Protein AF-A0A2N2SJL8-F1 (afdb_monomer_lite)

Foldseek 3Di:
DVVLVVQLVVLVVPDDPVLVVQVVVQVVVQVVPQDPDQDPVNDPVVDDGPDHRDGPCVSRPQDPSNVSNVVSVVVSVVVVVQLVVLLVQLVVQLVVLVVQLVVLVVVLVVLVVVLVVQVVCVVVVNDDPVVNVVSVVVNVVSVVSNVVSVVLNVVSVVLSVCSVVVHGRPHSCNVPDDDDPPPPDDDD

pLDDT: mean 80.72, std 16.04, range [31.33, 97.12]

Sequence (188 aa):
LQLATTTAERAQRGLSAAAIEGWNQIARAAIAQIPDRPAEDGNPLTQLPSAAPVVDLRRAALGHEGERAARAQAEATRLAVTIRSNVREAYQQYRIAHDLALQAEQTLQLRVAAQEDMLLRYNGMLKSTWDLLTTARDRVAGEAAAVEALRDFWLAHANLQAVLAGGDYSGPDAIGTGGARNNAGGGH

Radius of gyration: 28.98 Å; chains: 1; bounding box: 60×44×83 Å

Structure (mmCIF, N/CA/C/O backbone):
data_AF-A0A2N2SJL8-F1
#
_entry.id   AF-A0A2N2SJL8-F1
#
loop_
_atom_site.group_PDB
_atom_site.id
_atom_site.type_symbol
_atom_site.label_atom_id
_atom_site.label_alt_id
_atom_site.label_comp_id
_atom_site.label_asym_id
_atom_site.label_entity_id
_atom_site.label_seq_id
_atom_site.pdbx_PDB_ins_code
_atom_site.Cartn_x
_atom_site.Cartn_y
_atom_site.Cartn_z
_atom_site.occupancy
_atom_site.B_iso_or_equiv
_atom_site.auth_seq_id
_atom_site.auth_comp_id
_atom_site.auth_asym_id
_atom_site.auth_atom_id
_atom_site.pdbx_PDB_model_num
ATOM 1 N N . LEU A 1 1 ? 13.379 -8.331 -15.272 1.00 74.38 1 LEU A N 1
ATOM 2 C CA . LEU A 1 1 ? 14.370 -7.257 -15.546 1.00 74.38 1 LEU A CA 1
ATOM 3 C C . LEU A 1 1 ? 15.666 -7.783 -16.174 1.00 74.38 1 LEU A C 1
ATOM 5 O O . LEU A 1 1 ? 15.969 -7.355 -17.275 1.00 74.38 1 LEU A O 1
ATOM 9 N N . GLN A 1 2 ? 16.383 -8.733 -15.553 1.00 77.25 2 GLN A N 1
ATOM 10 C CA . GLN A 1 2 ? 17.667 -9.254 -16.074 1.00 77.25 2 GLN A CA 1
ATOM 11 C C . GLN A 1 2 ? 17.598 -9.800 -17.515 1.00 77.25 2 GLN A C 1
ATOM 13 O O . GLN A 1 2 ? 18.507 -9.597 -18.312 1.00 77.25 2 GLN A O 1
ATOM 18 N N . LEU A 1 3 ? 16.499 -10.459 -17.891 1.00 73.12 3 LEU A N 1
ATOM 19 C CA . LEU A 1 3 ? 16.301 -10.930 -19.268 1.00 73.12 3 LEU A CA 1
ATOM 20 C C . LEU A 1 3 ? 16.112 -9.773 -20.268 1.00 73.12 3 LEU A C 1
ATOM 22 O O . LEU A 1 3 ? 16.632 -9.829 -21.378 1.00 73.12 3 LEU A O 1
ATOM 26 N N . ALA A 1 4 ? 15.426 -8.697 -19.874 1.00 73.69 4 ALA A N 1
ATOM 27 C CA . ALA A 1 4 ? 15.231 -7.518 -20.722 1.00 73.69 4 ALA A CA 1
ATOM 28 C C . ALA A 1 4 ? 16.531 -6.709 -20.880 1.00 73.69 4 ALA A C 1
ATOM 30 O O . ALA A 1 4 ? 16.854 -6.249 -21.969 1.00 73.69 4 ALA A O 1
ATOM 31 N N . THR A 1 5 ? 17.328 -6.587 -19.815 1.00 77.44 5 THR A N 1
ATOM 32 C CA . THR A 1 5 ? 18.634 -5.915 -19.895 1.00 77.44 5 THR A CA 1
ATOM 33 C C . THR A 1 5 ? 19.621 -6.723 -20.729 1.00 77.44 5 THR A C 1
ATOM 35 O O . THR A 1 5 ? 20.256 -6.176 -21.620 1.00 77.44 5 THR A O 1
ATOM 38 N N . THR A 1 6 ? 19.692 -8.041 -20.534 1.00 80.75 6 THR A N 1
ATOM 39 C CA . THR A 1 6 ? 20.603 -8.895 -21.317 1.00 80.75 6 THR A CA 1
ATOM 40 C C . THR A 1 6 ? 20.216 -8.989 -22.795 1.00 80.75 6 THR A C 1
ATOM 42 O O . THR A 1 6 ? 21.096 -9.081 -23.650 1.00 80.75 6 THR A O 1
ATOM 45 N N . THR A 1 7 ? 18.924 -8.953 -23.134 1.00 75.38 7 THR A N 1
ATOM 46 C CA . THR A 1 7 ? 18.474 -8.878 -24.537 1.00 75.38 7 THR A CA 1
ATOM 47 C C . THR A 1 7 ? 18.818 -7.531 -25.165 1.00 75.38 7 THR A C 1
ATOM 49 O O . THR A 1 7 ? 19.348 -7.520 -26.277 1.00 75.38 7 THR A O 1
ATOM 52 N N . ALA A 1 8 ? 18.632 -6.424 -24.441 1.00 74.31 8 ALA A N 1
ATOM 53 C CA . ALA A 1 8 ? 19.077 -5.102 -24.878 1.00 74.31 8 ALA A CA 1
ATOM 54 C C . ALA A 1 8 ? 20.602 -5.045 -25.088 1.00 74.31 8 ALA A C 1
ATOM 56 O O . ALA A 1 8 ? 21.062 -4.609 -26.140 1.00 74.31 8 ALA A O 1
ATOM 57 N N . GLU A 1 9 ? 21.392 -5.579 -24.154 1.00 80.56 9 GLU A N 1
ATOM 58 C CA . GLU A 1 9 ? 22.857 -5.645 -24.252 1.00 80.56 9 GLU A CA 1
ATOM 59 C C . GLU A 1 9 ? 23.341 -6.500 -25.432 1.00 80.56 9 GLU A C 1
ATOM 61 O O . GLU A 1 9 ? 24.342 -6.177 -26.072 1.00 80.56 9 GLU A O 1
ATOM 66 N N . ARG A 1 10 ? 22.669 -7.619 -25.731 1.00 78.31 10 ARG A N 1
ATOM 67 C CA . ARG A 1 10 ? 22.999 -8.446 -26.906 1.00 78.31 10 ARG A CA 1
ATOM 68 C C . ARG A 1 10 ? 22.638 -7.736 -28.204 1.00 78.31 10 ARG A C 1
ATOM 70 O O . ARG A 1 10 ? 23.416 -7.801 -29.150 1.00 78.31 10 ARG A O 1
ATOM 77 N N . ALA A 1 11 ? 21.496 -7.054 -28.241 1.00 77.25 11 ALA A N 1
ATOM 78 C CA . ALA A 1 11 ? 21.082 -6.292 -29.410 1.00 77.25 11 ALA A CA 1
ATOM 79 C C . ALA A 1 11 ? 22.026 -5.103 -29.668 1.00 77.25 11 ALA A C 1
ATOM 81 O O . ALA A 1 11 ? 22.394 -4.855 -30.811 1.00 77.25 11 ALA A O 1
ATOM 82 N N . GLN A 1 12 ? 22.507 -4.439 -28.611 1.00 74.06 12 GLN A N 1
ATOM 83 C CA . GLN A 1 12 ? 23.517 -3.378 -28.704 1.00 74.06 12 GLN A CA 1
ATOM 84 C C . GLN A 1 12 ? 24.883 -3.882 -29.174 1.00 74.06 12 GLN A C 1
ATOM 86 O O . GLN A 1 12 ? 25.537 -3.203 -29.958 1.00 74.06 12 GLN A O 1
ATOM 91 N N . ARG A 1 13 ? 25.310 -5.079 -28.751 1.00 78.44 13 ARG A N 1
ATOM 92 C CA . ARG A 1 13 ? 26.566 -5.690 -29.223 1.00 78.44 13 ARG A CA 1
ATOM 93 C C . ARG A 1 13 ? 26.583 -5.986 -30.726 1.00 78.44 13 ARG A C 1
ATOM 95 O O . ARG A 1 13 ? 27.664 -6.125 -31.285 1.00 78.44 13 ARG A O 1
ATOM 102 N N . GLY A 1 14 ? 25.416 -6.076 -31.364 1.00 73.12 14 GLY A N 1
ATOM 103 C CA . GLY A 1 14 ? 25.293 -6.201 -32.817 1.00 73.12 14 GLY A CA 1
ATOM 104 C C . GLY A 1 14 ? 25.415 -4.876 -33.577 1.00 73.12 14 GLY A C 1
ATOM 105 O O . GLY A 1 14 ? 25.476 -4.898 -34.799 1.00 73.12 14 GLY A O 1
ATOM 106 N N . LEU A 1 15 ? 25.450 -3.726 -32.893 1.00 75.94 15 LEU A N 1
ATOM 107 C CA . LEU A 1 15 ? 25.534 -2.421 -33.547 1.00 75.94 15 LEU A CA 1
ATOM 108 C C . LEU A 1 15 ? 26.972 -2.073 -33.923 1.00 75.94 15 LEU A C 1
ATOM 110 O O . LEU A 1 15 ? 27.889 -2.161 -33.107 1.00 75.94 15 LEU A O 1
ATOM 114 N N . SER A 1 16 ? 27.161 -1.584 -35.147 1.00 77.81 16 SER A N 1
ATOM 115 C CA . SER A 1 16 ? 28.428 -0.976 -35.543 1.00 77.81 16 SER A CA 1
ATOM 116 C C . SER A 1 16 ? 28.629 0.370 -34.835 1.00 77.81 16 SER A C 1
ATOM 118 O O . SER A 1 16 ? 27.674 1.113 -34.592 1.00 77.81 16 SER A O 1
ATOM 120 N N . ALA A 1 17 ? 29.884 0.727 -34.544 1.00 75.56 17 ALA A N 1
ATOM 121 C CA . ALA A 1 17 ? 30.224 2.021 -33.942 1.00 75.56 17 ALA A CA 1
ATOM 122 C C . ALA A 1 17 ? 29.668 3.207 -34.758 1.00 75.56 17 ALA A C 1
ATOM 124 O O . ALA A 1 17 ? 29.162 4.170 -34.189 1.00 75.56 17 ALA A O 1
ATOM 125 N N . ALA A 1 18 ? 29.662 3.090 -36.090 1.00 75.81 18 ALA A N 1
ATOM 126 C CA . ALA A 1 18 ? 29.100 4.091 -36.993 1.00 75.81 18 ALA A CA 1
ATOM 127 C C . ALA A 1 18 ? 27.578 4.277 -36.831 1.00 75.81 18 ALA A C 1
ATOM 129 O O . ALA A 1 18 ? 27.085 5.402 -36.915 1.00 75.81 18 ALA A O 1
ATOM 130 N N . ALA A 1 19 ? 26.827 3.202 -36.566 1.00 74.56 19 ALA A N 1
ATOM 131 C CA . ALA A 1 19 ? 25.385 3.287 -36.331 1.00 74.56 19 ALA A CA 1
ATOM 132 C C . ALA A 1 19 ? 25.065 4.009 -35.010 1.00 74.56 19 ALA A C 1
ATOM 134 O O . ALA A 1 19 ? 24.144 4.825 -34.954 1.00 74.56 19 ALA A O 1
ATOM 135 N N . ILE A 1 20 ? 25.857 3.748 -33.964 1.00 74.00 20 ILE A N 1
ATOM 136 C CA . ILE A 1 20 ? 25.738 4.421 -32.662 1.00 74.00 20 ILE A CA 1
ATOM 137 C C . ILE A 1 20 ? 26.063 5.917 -32.799 1.00 74.00 20 ILE A C 1
ATOM 139 O O . ILE A 1 20 ? 25.316 6.761 -32.303 1.00 74.00 20 ILE A O 1
ATOM 143 N N . GLU A 1 21 ? 27.142 6.256 -33.508 1.00 80.06 21 GLU A N 1
ATOM 144 C CA . GLU A 1 21 ? 27.555 7.639 -33.785 1.00 80.06 21 GLU A CA 1
ATOM 145 C C . GLU A 1 21 ? 26.463 8.411 -34.547 1.00 80.06 21 GLU A C 1
ATOM 147 O O . GLU A 1 21 ? 26.079 9.513 -34.146 1.00 80.06 21 GLU A O 1
ATOM 152 N N . GLY A 1 22 ? 25.903 7.803 -35.601 1.00 78.94 22 GLY A N 1
ATOM 153 C CA . GLY A 1 22 ? 24.831 8.396 -36.402 1.00 78.94 22 GLY A CA 1
ATOM 154 C C . GLY A 1 22 ? 23.559 8.646 -35.591 1.00 78.94 22 GLY A C 1
ATOM 155 O O . GLY A 1 22 ? 22.978 9.729 -35.666 1.00 78.94 22 GLY A O 1
ATOM 156 N N . TRP A 1 23 ? 23.160 7.690 -34.748 1.00 75.62 23 TRP A N 1
ATOM 157 C CA . TRP A 1 23 ? 22.030 7.873 -33.837 1.00 75.62 23 TRP A CA 1
ATOM 158 C C . TRP A 1 23 ? 22.265 9.011 -32.835 1.00 75.62 23 TRP A C 1
ATOM 160 O O . TRP A 1 23 ? 21.398 9.867 -32.656 1.00 75.62 23 TRP A O 1
ATOM 170 N N . ASN A 1 24 ? 23.454 9.073 -32.227 1.00 80.19 24 ASN A N 1
ATOM 171 C CA . ASN A 1 24 ? 23.809 10.116 -31.263 1.00 80.19 24 ASN A CA 1
ATOM 172 C C . ASN A 1 24 ? 23.812 11.517 -31.888 1.00 80.19 24 ASN A C 1
ATOM 174 O O . ASN A 1 24 ? 23.369 12.473 -31.247 1.00 80.19 24 ASN A O 1
ATOM 178 N N . GLN A 1 25 ? 24.281 11.653 -33.130 1.00 81.62 25 GLN A N 1
ATOM 179 C CA . GLN A 1 25 ? 24.237 12.927 -33.851 1.00 81.62 25 GLN A CA 1
ATOM 180 C C . GLN A 1 25 ? 22.799 13.389 -34.101 1.00 81.62 25 GLN A C 1
ATOM 182 O O . GLN A 1 25 ? 22.484 14.554 -33.859 1.00 81.62 25 GLN A O 1
ATOM 187 N N . ILE A 1 26 ? 21.912 12.481 -34.515 1.00 81.69 26 ILE A N 1
ATOM 188 C CA . ILE A 1 26 ? 20.500 12.799 -34.770 1.00 81.69 26 ILE A CA 1
ATOM 189 C C . ILE A 1 26 ? 19.776 13.150 -33.468 1.00 81.69 26 ILE A C 1
ATOM 191 O O . ILE A 1 26 ? 19.057 14.146 -33.424 1.00 81.69 26 ILE A O 1
ATOM 195 N N . ALA A 1 27 ? 19.999 12.388 -32.394 1.00 79.06 27 ALA A N 1
ATOM 196 C CA . ALA A 1 27 ? 19.416 12.671 -31.085 1.00 79.06 27 ALA A CA 1
ATOM 197 C C . ALA A 1 27 ? 19.853 14.046 -30.556 1.00 79.06 27 ALA A C 1
ATOM 199 O O . ALA A 1 27 ? 19.017 14.837 -30.123 1.00 79.06 27 ALA A O 1
ATOM 200 N N . ARG A 1 28 ? 21.148 14.376 -30.655 1.00 82.12 28 ARG A N 1
ATOM 201 C CA . ARG A 1 28 ? 21.667 15.701 -30.279 1.00 82.12 28 ARG A CA 1
ATOM 202 C C . ARG A 1 28 ? 21.084 16.815 -31.142 1.00 82.12 28 ARG A C 1
ATOM 204 O O . ARG A 1 28 ? 20.701 17.844 -30.598 1.00 82.12 28 ARG A O 1
ATOM 211 N N . ALA A 1 29 ? 20.970 16.609 -32.453 1.00 82.94 29 ALA A N 1
ATOM 212 C CA . ALA A 1 29 ? 20.360 17.581 -33.359 1.00 82.94 29 ALA A CA 1
ATOM 213 C C . ALA A 1 29 ? 18.864 17.799 -33.071 1.00 82.94 29 ALA A C 1
ATOM 215 O O . ALA A 1 29 ? 18.365 18.908 -33.246 1.00 82.94 29 ALA A O 1
ATOM 216 N N . ALA A 1 30 ? 18.148 16.765 -32.623 1.00 80.94 30 ALA A N 1
ATOM 217 C CA . ALA A 1 30 ? 16.749 16.866 -32.219 1.00 80.94 30 ALA A CA 1
ATOM 218 C C . ALA A 1 30 ? 16.593 17.590 -30.868 1.00 80.94 30 ALA A C 1
ATOM 220 O O . ALA A 1 30 ? 15.715 18.436 -30.726 1.00 80.94 30 ALA A O 1
ATOM 221 N N . ILE A 1 31 ? 17.475 17.322 -29.897 1.00 79.88 31 ILE A N 1
ATOM 222 C CA . ILE A 1 31 ? 17.502 18.033 -28.605 1.00 79.88 31 ILE A CA 1
ATOM 223 C C . ILE A 1 31 ? 17.873 19.508 -28.796 1.00 79.88 31 ILE A C 1
ATOM 225 O O . ILE A 1 31 ? 17.266 20.367 -28.172 1.00 79.88 31 ILE A O 1
ATOM 229 N N . ALA A 1 32 ? 18.809 19.822 -29.696 1.00 80.56 32 ALA A N 1
ATOM 230 C CA . ALA A 1 32 ? 19.220 21.198 -29.989 1.00 80.56 32 ALA A CA 1
ATOM 231 C C . ALA A 1 32 ? 18.103 22.068 -30.602 1.00 80.56 32 ALA A C 1
ATOM 233 O O . ALA A 1 32 ? 18.227 23.288 -30.629 1.00 80.56 32 ALA A O 1
ATOM 234 N N . GLN A 1 33 ? 17.019 21.459 -31.095 1.00 74.50 33 GLN A N 1
ATOM 235 C CA . GLN A 1 33 ? 15.830 22.184 -31.557 1.00 74.50 33 GLN A CA 1
ATOM 236 C C . GLN A 1 33 ? 14.913 22.613 -30.404 1.00 74.50 33 GLN A C 1
ATOM 238 O O . GLN A 1 33 ? 14.011 23.420 -30.622 1.00 74.50 33 GLN A O 1
ATOM 243 N N . ILE A 1 34 ? 15.117 22.081 -29.194 1.00 71.06 34 ILE A N 1
ATOM 244 C CA . ILE A 1 34 ? 14.366 22.482 -28.007 1.00 71.06 34 ILE A CA 1
ATOM 245 C C . ILE A 1 34 ? 14.918 23.842 -27.560 1.00 71.06 34 ILE A C 1
ATOM 247 O O . ILE A 1 34 ? 16.099 23.928 -27.222 1.00 71.06 34 ILE A O 1
ATOM 251 N N . PRO A 1 35 ? 14.104 24.914 -27.561 1.00 66.94 35 PRO A N 1
ATOM 252 C CA . PRO A 1 35 ? 14.553 26.211 -27.082 1.00 66.94 35 PRO A CA 1
ATOM 253 C C . PRO A 1 35 ? 14.905 26.098 -25.598 1.00 66.94 35 PRO A C 1
ATOM 255 O O . PRO A 1 35 ? 14.034 25.787 -24.785 1.00 66.94 35 PRO A O 1
ATOM 258 N N . ASP A 1 36 ? 16.161 26.367 -25.251 1.00 65.50 36 ASP A N 1
ATOM 259 C CA . ASP A 1 36 ? 16.597 26.469 -23.861 1.00 65.50 36 ASP A CA 1
ATOM 260 C C . ASP A 1 36 ? 16.106 27.811 -23.306 1.00 65.50 36 ASP A C 1
ATOM 262 O O . ASP A 1 36 ? 16.756 28.850 -23.448 1.00 65.50 36 ASP A O 1
ATOM 266 N N . ARG A 1 37 ? 14.876 27.829 -22.780 1.00 62.34 37 ARG A N 1
ATOM 267 C CA . ARG A 1 37 ? 14.414 28.947 -21.956 1.00 62.34 37 ARG A CA 1
ATOM 268 C C . ARG A 1 37 ? 14.747 28.616 -20.507 1.00 62.34 37 ARG A C 1
ATOM 270 O O . ARG A 1 37 ? 14.292 27.581 -20.024 1.00 62.34 37 ARG A O 1
ATOM 277 N N . PRO A 1 38 ? 15.503 29.472 -19.803 1.00 64.44 38 PRO A N 1
ATOM 278 C CA . PRO A 1 38 ? 15.703 29.278 -18.380 1.00 64.44 38 PRO A CA 1
ATOM 279 C C . PRO A 1 38 ? 14.350 29.363 -17.666 1.00 64.44 38 PRO A C 1
ATOM 281 O O . PRO A 1 38 ? 13.565 30.282 -17.919 1.00 64.44 38 PRO A O 1
ATOM 284 N N . ALA A 1 39 ? 14.090 28.405 -16.773 1.00 67.06 39 ALA A N 1
ATOM 285 C CA . ALA A 1 39 ? 12.931 28.451 -15.894 1.00 67.06 39 ALA A CA 1
ATOM 286 C C . ALA A 1 39 ? 12.986 29.738 -15.068 1.00 67.06 39 ALA A C 1
ATOM 288 O O . ALA A 1 39 ? 13.971 29.960 -14.364 1.00 67.06 39 ALA A O 1
ATOM 289 N N . GLU A 1 40 ? 11.941 30.567 -15.145 1.00 70.12 40 GLU A N 1
ATOM 290 C CA . GLU A 1 40 ? 11.877 31.847 -14.417 1.00 70.12 40 GLU A CA 1
ATOM 291 C C . GLU A 1 40 ? 12.090 31.643 -12.906 1.00 70.12 40 GLU A C 1
ATOM 293 O O . GLU A 1 40 ? 12.757 32.445 -12.257 1.00 70.12 40 GLU A O 1
ATOM 298 N N . ASP A 1 41 ? 11.641 30.494 -12.391 1.00 76.94 41 ASP A N 1
ATOM 299 C CA . ASP A 1 41 ? 11.726 30.115 -10.978 1.00 76.94 41 ASP A CA 1
ATOM 300 C C . ASP A 1 41 ? 12.876 29.132 -10.668 1.00 76.94 41 ASP A C 1
ATOM 302 O O . ASP A 1 41 ? 12.974 28.607 -9.559 1.00 76.94 41 ASP A O 1
ATOM 306 N N . GLY A 1 42 ? 13.713 28.784 -11.655 1.00 73.44 42 GLY A N 1
ATOM 307 C CA . GLY A 1 42 ? 14.775 27.773 -11.524 1.00 73.44 42 GLY A CA 1
ATOM 308 C C . GLY A 1 42 ? 14.289 26.318 -11.387 1.00 73.44 42 GLY A C 1
ATOM 309 O O . GLY A 1 42 ? 15.111 25.405 -11.298 1.00 73.44 42 GLY A O 1
ATOM 310 N N . ASN A 1 43 ? 12.973 26.075 -11.389 1.00 74.81 43 ASN A N 1
ATOM 311 C CA . ASN A 1 43 ? 12.390 24.736 -11.329 1.00 74.81 43 ASN A CA 1
ATOM 312 C C . ASN A 1 43 ? 12.151 24.168 -12.746 1.00 74.81 43 ASN A C 1
ATOM 314 O O . ASN A 1 43 ? 11.291 24.669 -13.467 1.00 74.81 43 ASN A O 1
ATOM 318 N N . PRO A 1 44 ? 12.838 23.088 -13.156 1.00 66.88 44 PRO A N 1
ATOM 319 C CA . PRO A 1 44 ? 12.696 22.523 -14.500 1.00 66.88 44 PRO A CA 1
ATOM 320 C C . PRO A 1 44 ? 11.357 21.802 -14.734 1.00 66.88 44 PRO A C 1
ATOM 322 O O . PRO A 1 44 ? 11.029 21.474 -15.869 1.00 66.88 44 PRO A O 1
ATOM 325 N N . LEU A 1 45 ? 10.577 21.527 -13.681 1.00 70.38 45 LEU A N 1
ATOM 326 C CA . LEU A 1 45 ? 9.285 20.840 -13.799 1.00 70.38 45 LEU A CA 1
ATOM 327 C C . LEU A 1 45 ? 8.121 21.786 -14.117 1.00 70.38 45 LEU A C 1
ATOM 329 O O . LEU A 1 45 ? 7.069 21.318 -14.547 1.00 70.38 45 LEU A O 1
ATOM 333 N N . THR A 1 46 ? 8.287 23.096 -13.915 1.00 69.88 46 THR A N 1
ATOM 334 C CA . THR A 1 46 ? 7.248 24.093 -14.222 1.00 69.88 46 THR A CA 1
ATOM 335 C C . THR A 1 46 ? 7.319 24.610 -15.659 1.00 69.88 46 THR A C 1
ATOM 337 O O . THR A 1 46 ? 6.362 25.220 -16.131 1.00 69.88 46 THR A O 1
ATOM 340 N N . GLN A 1 47 ? 8.391 24.302 -16.395 1.00 67.88 47 GLN A N 1
ATOM 341 C CA . GLN A 1 47 ? 8.521 24.582 -17.825 1.00 67.88 47 GLN A CA 1
ATOM 342 C C . GLN A 1 47 ? 8.816 23.299 -18.601 1.00 67.88 47 GLN A C 1
ATOM 344 O O . GLN A 1 47 ? 9.962 22.908 -18.808 1.00 67.88 47 GLN A O 1
ATOM 349 N N . LEU A 1 48 ? 7.753 22.641 -19.060 1.00 66.00 48 LEU A N 1
ATOM 350 C CA . LEU A 1 48 ? 7.875 21.546 -20.016 1.00 66.00 48 LEU A CA 1
ATOM 351 C C . LEU A 1 48 ? 8.131 22.111 -21.424 1.00 66.00 48 LEU A C 1
ATOM 353 O O . LEU A 1 48 ? 7.568 23.154 -21.774 1.00 66.00 48 LEU A O 1
ATOM 357 N N . PRO A 1 49 ? 8.942 21.438 -22.260 1.00 67.06 49 PRO A N 1
ATOM 358 C CA . PRO A 1 49 ? 9.140 21.856 -23.641 1.00 67.06 49 PRO A CA 1
ATOM 359 C C . PRO A 1 49 ? 7.793 21.890 -24.3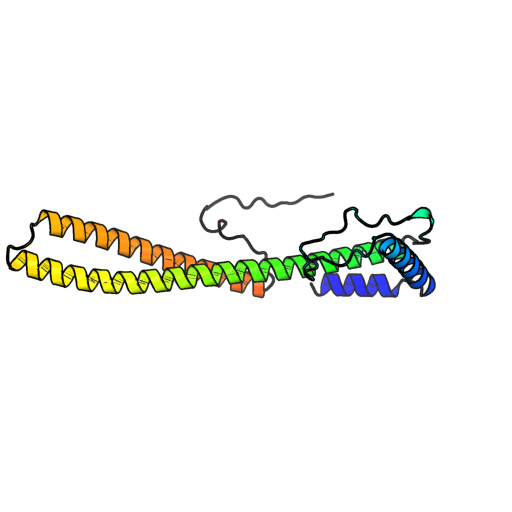75 1.00 67.06 49 PRO A C 1
ATOM 361 O O . PRO A 1 49 ? 7.008 20.946 -24.307 1.00 67.06 49 PRO A O 1
ATOM 364 N N . SER A 1 50 ? 7.529 22.982 -25.099 1.00 67.94 50 SER A N 1
ATOM 365 C CA . SER A 1 50 ? 6.251 23.207 -25.796 1.00 67.94 50 SER A CA 1
ATOM 366 C C . SER A 1 50 ? 6.002 22.243 -26.962 1.00 67.94 50 SER A C 1
ATOM 368 O O . S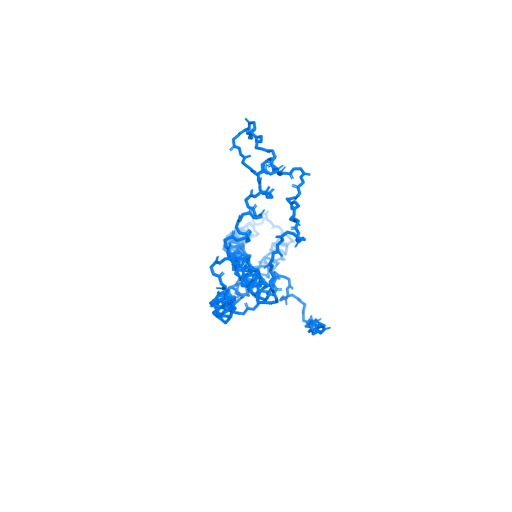ER A 1 50 ? 4.902 22.209 -27.507 1.00 67.94 50 SER A O 1
ATOM 370 N N . ALA A 1 51 ? 7.017 21.480 -27.371 1.00 70.00 51 ALA A N 1
ATOM 371 C CA . ALA A 1 51 ? 6.920 20.442 -28.384 1.00 70.00 51 ALA A CA 1
ATOM 372 C C . ALA A 1 51 ? 7.926 19.321 -28.095 1.00 70.00 51 ALA A C 1
ATOM 374 O O . ALA A 1 51 ? 9.033 19.570 -27.615 1.00 70.00 51 ALA A O 1
ATOM 375 N N . ALA A 1 52 ? 7.545 18.085 -28.419 1.00 75.19 52 ALA A N 1
ATOM 376 C CA . ALA A 1 52 ? 8.470 16.960 -28.404 1.00 75.19 52 ALA A CA 1
ATOM 377 C C . ALA A 1 52 ? 9.518 17.111 -29.530 1.00 75.19 52 ALA A C 1
ATOM 379 O O . ALA A 1 52 ? 9.177 17.605 -30.609 1.00 75.19 52 ALA A O 1
ATOM 380 N N . PRO A 1 53 ? 10.773 16.675 -29.317 1.00 75.00 53 PRO A N 1
ATOM 381 C CA . PRO A 1 53 ? 11.806 16.737 -30.345 1.00 75.00 53 PRO A CA 1
ATOM 382 C C . PRO A 1 53 ? 11.430 15.858 -31.544 1.00 75.00 53 PRO A C 1
ATOM 384 O O . PRO A 1 53 ? 11.087 14.684 -31.388 1.00 75.00 53 PRO A O 1
ATOM 387 N N . VAL A 1 54 ? 11.511 16.421 -32.752 1.00 78.06 54 VAL A N 1
ATOM 388 C CA . VAL A 1 54 ? 11.233 15.689 -33.993 1.00 78.06 54 VAL A CA 1
ATOM 389 C C . VAL A 1 54 ? 12.516 15.019 -34.474 1.00 78.06 54 VAL A C 1
ATOM 391 O O . VAL A 1 54 ? 13.517 15.677 -34.756 1.00 78.06 54 VAL A O 1
ATOM 394 N N . VAL A 1 55 ? 12.483 13.693 -34.580 1.00 76.44 55 VAL A N 1
ATOM 395 C CA . VAL A 1 55 ? 13.594 12.886 -35.094 1.00 76.44 55 VAL A CA 1
ATOM 396 C C . VAL A 1 55 ? 13.359 12.617 -36.580 1.00 76.44 55 VAL A C 1
ATOM 398 O O . VAL A 1 55 ? 12.407 11.928 -36.943 1.00 76.44 55 VAL A O 1
ATOM 401 N N . ASP A 1 56 ? 14.229 13.136 -37.452 1.00 74.75 56 ASP A N 1
ATOM 402 C CA . ASP A 1 56 ? 14.182 12.815 -38.884 1.00 74.75 56 ASP A CA 1
ATOM 403 C C . ASP A 1 56 ? 14.816 11.442 -39.147 1.00 74.75 56 ASP A C 1
ATOM 405 O O . ASP A 1 56 ? 16.025 11.299 -39.354 1.00 74.75 56 ASP A O 1
ATOM 409 N N . LEU A 1 57 ? 13.968 10.414 -39.143 1.00 68.81 57 LEU A N 1
ATOM 410 C CA . LEU A 1 57 ? 14.370 9.025 -39.364 1.00 68.81 57 LEU A CA 1
ATOM 411 C C . LEU A 1 57 ? 14.902 8.771 -40.781 1.00 68.81 57 LEU A C 1
ATOM 413 O O . LEU A 1 57 ? 15.605 7.789 -40.988 1.00 68.81 57 LEU A O 1
ATOM 417 N N . ARG A 1 58 ? 14.645 9.659 -41.754 1.00 69.69 58 ARG A N 1
ATOM 418 C CA . ARG A 1 58 ? 15.154 9.505 -43.132 1.00 69.69 58 ARG A CA 1
ATOM 419 C C . ARG A 1 58 ? 16.666 9.692 -43.217 1.00 69.69 58 ARG A C 1
ATOM 421 O O . ARG A 1 58 ? 17.293 9.198 -44.147 1.00 69.69 58 ARG A O 1
ATOM 428 N N . ARG A 1 59 ? 17.244 10.411 -42.251 1.00 65.06 59 ARG A N 1
ATOM 429 C CA . ARG A 1 59 ? 18.695 10.604 -42.099 1.00 65.06 59 ARG A CA 1
ATOM 430 C C . ARG A 1 59 ? 19.329 9.571 -41.172 1.00 65.06 59 ARG A C 1
ATOM 432 O O . ARG A 1 59 ? 20.552 9.468 -41.124 1.00 65.06 59 ARG A O 1
ATOM 439 N N . ALA A 1 60 ? 18.516 8.806 -40.448 1.00 63.62 60 ALA A N 1
ATOM 440 C CA . ALA A 1 60 ? 18.981 7.739 -39.587 1.00 63.62 60 ALA A CA 1
ATOM 441 C C . ALA A 1 60 ? 19.250 6.502 -40.447 1.00 63.62 60 ALA A C 1
ATOM 443 O O . ALA A 1 60 ? 18.330 5.781 -40.818 1.00 63.62 60 ALA A O 1
ATOM 444 N N . ALA A 1 61 ? 20.518 6.235 -40.765 1.00 64.12 61 ALA A N 1
ATOM 445 C CA . ALA A 1 61 ? 20.944 4.979 -41.387 1.00 64.12 61 ALA A CA 1
ATOM 446 C C . ALA A 1 61 ? 20.874 3.811 -40.378 1.00 64.12 61 ALA A C 1
ATOM 448 O O . ALA A 1 61 ? 21.854 3.109 -40.130 1.00 64.12 61 ALA A O 1
ATOM 449 N N . LEU A 1 62 ? 19.720 3.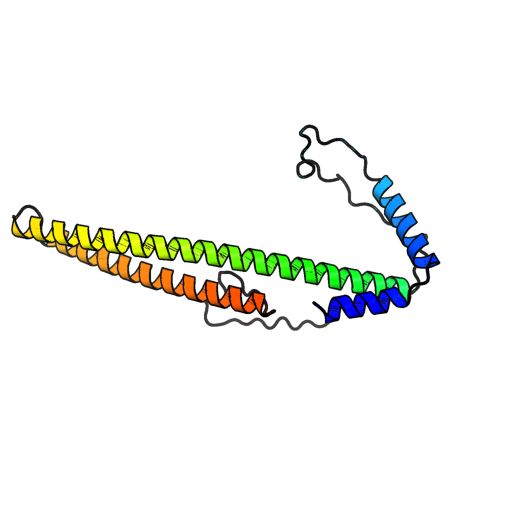630 -39.737 1.00 63.84 62 LEU A N 1
ATOM 450 C CA . LEU A 1 62 ? 19.460 2.526 -38.830 1.00 63.84 62 LEU A CA 1
ATOM 451 C C . LEU A 1 62 ? 19.014 1.338 -39.678 1.00 63.84 62 LEU A C 1
ATOM 453 O O . LEU A 1 62 ? 17.880 1.280 -40.142 1.00 63.84 62 LEU A O 1
ATOM 457 N N . GLY A 1 63 ? 19.912 0.380 -39.898 1.00 71.81 63 GLY A N 1
ATOM 458 C CA . GLY A 1 63 ? 19.503 -0.927 -40.408 1.00 71.81 63 GLY A CA 1
ATOM 459 C C . GLY A 1 63 ? 18.562 -1.637 -39.422 1.00 71.81 63 GLY A C 1
ATOM 460 O O . GLY A 1 63 ? 18.425 -1.228 -38.267 1.00 71.81 63 GLY A O 1
ATOM 461 N N . HIS A 1 64 ? 17.974 -2.764 -39.831 1.00 75.31 64 HIS A N 1
ATOM 462 C CA . HIS A 1 64 ? 17.101 -3.583 -38.972 1.00 75.31 64 HIS A CA 1
ATOM 463 C C . HIS A 1 64 ? 17.747 -4.026 -37.643 1.00 75.31 64 HIS A C 1
ATOM 465 O O . HIS A 1 64 ? 17.056 -4.416 -36.704 1.00 75.31 64 HIS A O 1
ATOM 471 N N . GLU A 1 65 ? 19.077 -4.024 -37.547 1.00 73.69 65 GLU A N 1
ATOM 472 C CA . GLU A 1 65 ? 19.817 -4.264 -36.299 1.00 73.69 65 GLU A CA 1
ATOM 473 C C . GLU A 1 65 ? 19.719 -3.074 -35.335 1.00 73.69 65 GLU A C 1
ATOM 475 O O . GLU A 1 65 ? 19.447 -3.267 -34.151 1.00 73.69 65 GLU A O 1
ATOM 480 N N . GLY A 1 66 ? 19.841 -1.850 -35.862 1.00 73.25 66 GLY A N 1
ATOM 481 C CA . GLY A 1 66 ? 19.624 -0.588 -35.148 1.00 73.25 66 GLY A CA 1
ATOM 482 C C . GLY A 1 66 ? 18.227 -0.490 -34.556 1.00 73.25 66 GLY A C 1
ATOM 483 O O . GLY A 1 66 ? 18.071 -0.212 -33.369 1.00 73.25 66 GLY A O 1
ATOM 484 N N . GLU A 1 67 ? 17.216 -0.791 -35.368 1.00 76.06 67 GLU A N 1
ATOM 485 C CA . GLU A 1 67 ? 15.814 -0.796 -34.944 1.00 76.06 67 GLU A CA 1
ATOM 486 C C . GLU A 1 67 ? 15.559 -1.814 -33.821 1.00 76.06 67 GLU A C 1
ATOM 488 O O . GLU A 1 67 ? 14.986 -1.470 -32.784 1.00 76.06 67 GLU A O 1
ATOM 493 N N . ARG A 1 68 ? 16.041 -3.055 -33.980 1.00 79.88 68 ARG A N 1
ATOM 494 C CA . ARG A 1 68 ? 15.904 -4.104 -32.956 1.00 79.88 68 ARG A CA 1
ATOM 495 C C . ARG A 1 68 ? 16.594 -3.726 -31.647 1.00 79.88 68 ARG A C 1
ATOM 497 O O . ARG A 1 68 ? 16.025 -3.956 -30.581 1.00 79.88 68 ARG A O 1
ATOM 504 N N . ALA A 1 69 ? 17.782 -3.129 -31.708 1.00 77.31 69 ALA A N 1
ATOM 505 C CA . ALA A 1 69 ? 18.503 -2.684 -30.520 1.00 77.31 69 ALA A CA 1
ATOM 506 C C . ALA A 1 69 ? 17.818 -1.507 -29.818 1.00 77.31 69 ALA A C 1
ATOM 508 O O . ALA A 1 69 ? 17.676 -1.529 -28.594 1.00 77.31 69 ALA A O 1
ATOM 509 N N . ALA A 1 70 ? 17.340 -0.515 -30.576 1.00 78.88 70 ALA A N 1
ATOM 510 C CA . ALA A 1 70 ? 16.581 0.608 -30.032 1.00 78.88 70 ALA A CA 1
ATOM 511 C C . ALA A 1 70 ? 15.289 0.130 -29.352 1.00 78.88 70 ALA A C 1
ATOM 513 O O . ALA A 1 70 ? 14.990 0.547 -28.231 1.00 78.88 70 ALA A O 1
ATOM 514 N N . ARG A 1 71 ? 14.564 -0.804 -29.982 1.00 82.62 71 ARG A N 1
ATOM 515 C CA . ARG A 1 71 ? 13.354 -1.409 -29.417 1.00 82.62 71 ARG A CA 1
ATOM 516 C C . ARG A 1 71 ? 13.643 -2.193 -28.137 1.00 82.62 71 ARG A C 1
ATOM 518 O O . ARG A 1 71 ? 12.995 -1.937 -27.126 1.00 82.62 71 ARG A O 1
ATOM 525 N N . ALA A 1 72 ? 14.644 -3.074 -28.141 1.00 79.88 72 ALA A N 1
ATOM 526 C CA . ALA A 1 72 ? 15.021 -3.848 -26.955 1.00 79.88 72 ALA A CA 1
ATOM 527 C C . ALA A 1 72 ? 15.450 -2.943 -25.784 1.00 79.88 72 ALA A C 1
ATOM 529 O O . ALA A 1 72 ? 15.069 -3.174 -24.637 1.00 79.88 72 ALA A O 1
ATOM 530 N N . GLN A 1 73 ? 16.187 -1.863 -26.068 1.00 82.62 73 GLN A N 1
ATOM 531 C CA . GLN A 1 73 ? 16.573 -0.876 -25.059 1.00 82.62 73 GLN A CA 1
ATOM 532 C C . GLN A 1 73 ? 15.365 -0.109 -24.503 1.00 82.62 73 GLN A C 1
ATOM 534 O O . GLN A 1 73 ? 15.283 0.121 -23.291 1.00 82.62 73 GLN A O 1
ATOM 539 N N . ALA A 1 74 ? 14.425 0.287 -25.366 1.00 80.88 74 ALA A N 1
ATOM 540 C CA . ALA A 1 74 ? 13.197 0.960 -24.954 1.00 80.88 74 ALA A CA 1
ATOM 541 C C . ALA A 1 74 ? 12.331 0.049 -24.070 1.00 80.88 74 ALA A C 1
ATOM 543 O O . ALA A 1 74 ? 11.853 0.488 -23.024 1.00 80.88 74 ALA A O 1
ATOM 544 N N . GLU A 1 75 ? 12.193 -1.229 -24.431 1.00 85.88 75 GLU A N 1
ATOM 545 C CA . GLU A 1 75 ? 11.480 -2.240 -23.641 1.00 85.88 75 GLU A CA 1
ATOM 546 C C . GLU A 1 75 ? 12.144 -2.460 -22.271 1.00 85.88 75 GLU A C 1
ATOM 548 O O . GLU A 1 75 ? 11.460 -2.439 -21.243 1.00 85.88 75 GLU A O 1
ATOM 553 N N . ALA A 1 76 ? 13.476 -2.572 -22.220 1.00 86.31 76 ALA A N 1
ATOM 554 C CA . ALA A 1 76 ? 14.221 -2.694 -20.965 1.00 86.31 76 ALA A CA 1
ATOM 555 C C . ALA A 1 76 ? 14.053 -1.458 -20.065 1.00 86.31 76 ALA A C 1
ATOM 557 O O . ALA A 1 76 ? 13.814 -1.586 -18.860 1.00 86.31 76 ALA A O 1
ATOM 558 N N . THR A 1 77 ? 14.131 -0.261 -20.652 1.00 86.19 77 THR A N 1
ATOM 559 C CA . THR A 1 77 ? 13.953 1.012 -19.936 1.00 86.19 77 THR A CA 1
ATOM 560 C C . THR A 1 77 ? 12.534 1.139 -19.394 1.00 86.19 77 THR A C 1
ATOM 562 O O . THR A 1 77 ? 12.353 1.459 -18.217 1.00 86.19 77 THR A O 1
ATOM 565 N N . ARG A 1 78 ? 11.528 0.832 -20.221 1.00 86.88 78 ARG A N 1
ATOM 566 C CA . ARG A 1 78 ? 10.116 0.830 -19.829 1.00 86.88 78 ARG A CA 1
ATOM 567 C C . ARG A 1 78 ? 9.881 -0.120 -18.660 1.00 86.88 78 ARG A C 1
ATOM 569 O O . ARG A 1 78 ? 9.329 0.306 -17.652 1.00 86.88 78 ARG A O 1
ATOM 576 N N . LEU A 1 79 ? 10.363 -1.361 -18.751 1.00 89.62 79 LEU A N 1
ATOM 577 C CA . LEU A 1 79 ? 10.225 -2.348 -17.680 1.00 89.62 79 LEU A CA 1
ATOM 578 C C . LEU A 1 79 ? 10.871 -1.870 -16.371 1.00 89.62 79 LEU A C 1
ATOM 580 O O . LEU A 1 79 ? 10.280 -2.013 -15.304 1.00 89.62 79 LEU A O 1
ATOM 584 N N . ALA A 1 80 ? 12.065 -1.276 -16.438 1.00 88.00 80 ALA A N 1
ATOM 585 C CA . ALA A 1 80 ? 12.745 -0.743 -15.259 1.00 88.00 80 ALA A CA 1
ATOM 586 C C . ALA A 1 80 ? 11.965 0.406 -14.600 1.00 88.00 80 ALA A C 1
ATOM 588 O O . ALA A 1 80 ? 11.887 0.476 -13.372 1.00 88.00 80 ALA A O 1
ATOM 589 N N . VAL A 1 81 ? 11.377 1.301 -15.399 1.00 90.75 81 VAL A N 1
ATOM 590 C CA . VAL A 1 81 ? 10.512 2.381 -14.899 1.00 90.75 81 VAL A CA 1
ATOM 591 C C . VAL A 1 81 ? 9.246 1.811 -14.260 1.00 90.75 81 VAL A C 1
ATOM 593 O O . VAL A 1 81 ? 8.928 2.201 -13.139 1.00 90.75 81 VAL A O 1
ATOM 596 N N . THR A 1 82 ? 8.576 0.857 -14.912 1.00 89.62 82 THR A N 1
ATOM 597 C CA . THR A 1 82 ? 7.375 0.198 -14.376 1.00 89.62 82 THR A CA 1
ATOM 598 C C . THR A 1 82 ? 7.655 -0.483 -13.040 1.00 89.62 82 THR A C 1
ATOM 600 O O . THR A 1 82 ? 6.946 -0.219 -12.077 1.00 89.62 82 THR A O 1
ATOM 603 N N . ILE A 1 83 ? 8.729 -1.273 -12.929 1.00 90.50 83 ILE A N 1
ATOM 604 C CA . ILE A 1 83 ? 9.092 -1.946 -11.669 1.00 90.50 83 ILE A CA 1
ATOM 605 C C . ILE A 1 83 ? 9.310 -0.926 -10.545 1.00 90.50 83 ILE A C 1
ATOM 607 O O . ILE A 1 83 ? 8.799 -1.108 -9.443 1.00 90.50 83 ILE A O 1
ATOM 611 N N . ARG A 1 84 ? 10.024 0.176 -10.813 1.00 91.88 84 ARG A N 1
ATOM 612 C CA . ARG A 1 84 ? 10.228 1.229 -9.805 1.00 91.88 84 ARG A CA 1
ATOM 613 C C . ARG A 1 84 ? 8.923 1.914 -9.403 1.00 91.88 84 ARG A C 1
ATOM 615 O O . ARG A 1 84 ? 8.764 2.213 -8.221 1.00 91.88 84 ARG A O 1
ATOM 622 N N . SER A 1 85 ? 8.010 2.157 -10.348 1.00 92.19 85 SER A N 1
ATOM 623 C CA . SER A 1 85 ? 6.696 2.733 -10.026 1.00 92.19 85 SER A CA 1
ATOM 624 C C . SER A 1 85 ? 5.886 1.785 -9.152 1.00 92.19 85 SER A C 1
ATOM 626 O O . SER A 1 85 ? 5.436 2.193 -8.088 1.00 92.19 85 SER A O 1
ATOM 628 N N . ASN A 1 86 ? 5.813 0.509 -9.537 1.00 91.75 86 ASN A N 1
ATOM 629 C CA . ASN A 1 86 ? 5.095 -0.534 -8.807 1.00 91.75 86 ASN A CA 1
ATOM 630 C C . ASN A 1 86 ? 5.602 -0.670 -7.364 1.00 91.75 86 ASN A C 1
ATOM 632 O O . ASN A 1 86 ? 4.806 -0.690 -6.430 1.00 91.75 86 ASN A O 1
ATOM 636 N N . VAL A 1 87 ? 6.926 -0.707 -7.163 1.00 94.62 87 VAL A N 1
ATOM 637 C CA . VAL A 1 87 ? 7.527 -0.762 -5.817 1.00 94.62 87 VAL A CA 1
ATOM 638 C C . VAL A 1 87 ? 7.170 0.483 -5.007 1.00 94.62 87 VAL A C 1
ATOM 640 O O . VAL A 1 87 ? 6.815 0.374 -3.835 1.00 94.62 87 VAL A O 1
ATOM 643 N N . ARG A 1 88 ? 7.250 1.673 -5.617 1.00 94.81 88 ARG A N 1
ATOM 644 C CA . ARG A 1 88 ? 6.914 2.929 -4.937 1.00 94.81 88 ARG A CA 1
ATOM 645 C C . ARG A 1 88 ? 5.446 2.952 -4.518 1.00 94.81 88 ARG A C 1
ATOM 647 O O . ARG A 1 88 ? 5.167 3.316 -3.384 1.00 94.81 88 ARG A O 1
ATOM 654 N N . GLU A 1 89 ? 4.530 2.569 -5.399 1.00 92.38 89 GLU A N 1
ATOM 655 C CA . GLU A 1 89 ? 3.092 2.533 -5.112 1.00 92.38 89 GLU A CA 1
ATOM 656 C C . GLU A 1 89 ? 2.758 1.518 -4.018 1.00 92.38 89 GLU A C 1
ATOM 658 O O . GLU A 1 89 ? 2.110 1.879 -3.036 1.00 92.38 89 GLU A O 1
ATOM 663 N N . ALA A 1 90 ? 3.287 0.295 -4.114 1.00 93.38 90 ALA A N 1
ATOM 664 C CA . ALA A 1 90 ? 3.108 -0.726 -3.084 1.00 93.38 90 ALA A CA 1
ATOM 665 C C . ALA A 1 90 ? 3.643 -0.269 -1.717 1.00 93.38 90 ALA A C 1
ATOM 667 O O . ALA A 1 90 ? 3.011 -0.502 -0.688 1.00 93.38 90 ALA A O 1
ATOM 668 N N . TYR A 1 91 ? 4.786 0.423 -1.697 1.00 95.81 91 TYR A N 1
ATOM 669 C CA . TYR A 1 91 ? 5.356 0.962 -0.465 1.00 95.81 91 TYR A CA 1
ATOM 670 C C . TYR A 1 91 ? 4.505 2.087 0.137 1.00 95.81 91 TYR A C 1
ATOM 672 O O . TYR A 1 91 ? 4.295 2.106 1.349 1.00 95.81 91 TYR A O 1
ATOM 680 N N . GLN A 1 92 ? 3.994 3.009 -0.686 1.00 95.44 92 GLN A N 1
ATOM 681 C CA . GLN A 1 92 ? 3.093 4.063 -0.207 1.00 95.44 92 GLN A CA 1
ATOM 682 C C . GLN A 1 92 ? 1.812 3.465 0.379 1.00 95.44 92 GLN A C 1
ATOM 684 O O . GLN A 1 92 ? 1.415 3.846 1.478 1.00 95.44 92 GLN A O 1
ATOM 689 N N . GLN A 1 93 ? 1.223 2.472 -0.292 1.00 93.62 93 GLN A N 1
ATOM 690 C CA . GLN A 1 93 ? 0.029 1.791 0.207 1.00 93.62 93 GLN A CA 1
ATOM 691 C C . GLN A 1 93 ? 0.292 1.059 1.528 1.00 93.62 93 GLN A C 1
ATOM 693 O O . GLN A 1 93 ? -0.499 1.172 2.462 1.00 93.62 93 GLN A O 1
ATOM 698 N N . TYR A 1 94 ? 1.426 0.360 1.636 1.00 95.62 94 TYR A N 1
ATOM 699 C CA . TYR A 1 94 ? 1.864 -0.267 2.884 1.00 95.62 94 TYR A CA 1
ATOM 700 C C . TYR A 1 94 ? 1.974 0.747 4.029 1.00 95.62 94 TYR A C 1
ATOM 702 O O . TYR A 1 94 ? 1.476 0.488 5.123 1.00 95.62 94 TYR A O 1
ATOM 710 N N . ARG A 1 95 ? 2.588 1.910 3.780 1.00 97.00 95 ARG A N 1
ATOM 711 C CA . ARG A 1 95 ? 2.731 2.959 4.798 1.00 97.00 95 ARG A CA 1
ATOM 712 C C . ARG A 1 95 ? 1.389 3.511 5.258 1.00 97.00 95 ARG A C 1
ATOM 714 O O . ARG A 1 95 ? 1.169 3.608 6.457 1.00 97.00 95 ARG A O 1
ATOM 721 N N . ILE A 1 96 ? 0.500 3.833 4.321 1.00 95.69 96 ILE A N 1
ATOM 722 C CA . ILE A 1 96 ? -0.834 4.349 4.645 1.00 95.69 96 ILE A CA 1
ATOM 723 C C . ILE A 1 96 ? -1.605 3.325 5.484 1.00 95.69 96 ILE A C 1
ATOM 725 O O . ILE A 1 96 ? -2.145 3.675 6.530 1.00 95.69 96 ILE A O 1
ATOM 729 N N . ALA A 1 97 ? -1.617 2.055 5.071 1.00 95.12 97 ALA A N 1
ATOM 730 C CA . ALA A 1 97 ? -2.328 1.004 5.793 1.00 95.12 97 ALA A CA 1
ATOM 731 C C . ALA A 1 97 ? -1.739 0.749 7.193 1.00 95.12 97 ALA A C 1
ATOM 733 O O . ALA A 1 97 ? -2.480 0.529 8.147 1.00 95.12 97 ALA A O 1
ATOM 734 N N . HIS A 1 98 ? -0.414 0.831 7.335 1.00 96.94 98 HIS A N 1
ATOM 735 C CA . HIS A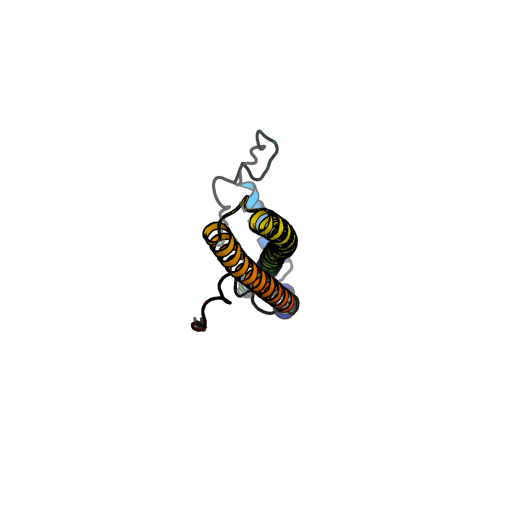 1 98 ? 0.263 0.746 8.629 1.00 96.94 98 HIS A CA 1
ATOM 736 C C . HIS A 1 98 ? -0.144 1.886 9.569 1.00 96.94 98 HIS A C 1
ATOM 738 O O . HIS A 1 98 ? -0.485 1.644 10.726 1.00 96.94 98 HIS A O 1
ATOM 744 N N . ASP A 1 99 ? -0.147 3.120 9.068 1.00 97.12 99 ASP A N 1
ATOM 745 C CA . ASP A 1 99 ? -0.497 4.291 9.870 1.00 97.12 99 ASP A CA 1
ATOM 746 C C . ASP A 1 99 ? -1.983 4.253 10.282 1.00 97.12 99 ASP A C 1
ATOM 748 O O . ASP A 1 99 ? -2.312 4.553 11.431 1.00 97.12 99 ASP A O 1
ATOM 752 N N . LEU A 1 100 ? -2.872 3.781 9.397 1.00 95.81 100 LEU A N 1
ATOM 753 C CA . LEU A 1 100 ? -4.284 3.538 9.715 1.00 95.81 100 LEU A CA 1
ATOM 754 C C . LEU A 1 100 ? -4.466 2.453 10.783 1.00 95.81 100 LEU A C 1
ATOM 756 O O . LEU A 1 100 ? -5.264 2.637 11.703 1.00 95.81 100 LEU A O 1
ATOM 760 N N . ALA A 1 101 ? -3.726 1.345 10.696 1.00 95.88 101 ALA A N 1
ATOM 761 C CA . ALA A 1 101 ? -3.782 0.278 11.692 1.00 95.88 101 ALA A CA 1
ATOM 762 C C . ALA A 1 101 ? -3.313 0.762 13.075 1.00 95.88 101 ALA A C 1
ATOM 764 O O . ALA A 1 101 ? -3.992 0.515 14.073 1.00 95.88 101 ALA A O 1
ATOM 765 N N . LEU A 1 102 ? -2.212 1.521 13.132 1.00 96.31 102 LEU A N 1
ATOM 766 C CA . LEU A 1 102 ? -1.730 2.137 14.372 1.00 96.31 102 LEU A CA 1
ATOM 767 C C . LEU A 1 102 ? -2.748 3.114 14.962 1.00 96.31 102 LEU A C 1
ATOM 769 O O . LEU A 1 102 ? -3.002 3.100 16.168 1.00 96.31 102 LEU A O 1
ATOM 773 N N . GLN A 1 103 ? -3.348 3.962 14.126 1.00 95.31 103 GLN A N 1
ATOM 774 C CA . GLN A 1 103 ? -4.372 4.895 14.581 1.00 95.31 103 GLN A CA 1
ATOM 775 C C . GLN A 1 103 ? -5.603 4.151 15.110 1.00 95.31 103 GLN A C 1
ATOM 777 O O . GLN A 1 103 ? -6.142 4.519 16.157 1.00 95.31 103 GLN A O 1
ATOM 782 N N . ALA A 1 104 ? -6.033 3.082 14.437 1.00 93.81 104 ALA A N 1
ATOM 783 C CA . ALA A 1 104 ? -7.142 2.261 14.897 1.00 93.81 104 ALA A CA 1
ATOM 784 C C . ALA A 1 104 ? -6.850 1.650 16.278 1.00 93.81 104 ALA A C 1
ATOM 786 O O . ALA A 1 104 ? -7.671 1.793 17.185 1.00 93.81 104 ALA A O 1
ATOM 787 N N . GLU A 1 105 ? -5.658 1.082 16.483 1.00 93.19 105 GLU A N 1
ATOM 788 C CA . GLU A 1 105 ? -5.226 0.538 17.777 1.00 93.19 105 GLU A CA 1
ATOM 789 C C . GLU A 1 105 ? -5.237 1.598 18.891 1.00 93.19 105 GLU A C 1
ATOM 791 O O . GLU A 1 105 ? -5.793 1.368 19.967 1.00 93.19 105 GLU A O 1
ATOM 796 N N . GLN A 1 106 ? -4.710 2.797 18.627 1.00 94.56 106 GLN A N 1
ATOM 797 C CA . GLN A 1 106 ? -4.739 3.906 19.589 1.00 94.56 106 GLN A CA 1
ATOM 798 C C . GLN A 1 106 ? -6.174 4.303 19.957 1.00 94.56 106 GLN A C 1
ATOM 800 O O . GLN A 1 106 ? -6.493 4.496 21.133 1.00 94.56 106 GLN A O 1
ATOM 805 N N . THR A 1 107 ? -7.070 4.395 18.969 1.00 93.94 107 THR A N 1
ATOM 806 C CA . THR A 1 107 ? -8.473 4.746 19.230 1.00 93.94 107 THR A CA 1
ATOM 807 C C . THR A 1 107 ? -9.226 3.661 19.996 1.00 93.94 107 THR A C 1
ATOM 809 O O . THR A 1 107 ? -10.132 3.999 20.759 1.00 93.94 107 THR A O 1
ATOM 812 N N . LEU A 1 108 ? -8.854 2.382 19.858 1.00 93.75 108 LEU A N 1
ATOM 813 C CA . LEU A 1 108 ? -9.433 1.305 20.663 1.00 93.75 108 LEU A CA 1
ATOM 814 C C . LEU A 1 108 ? -9.135 1.499 22.148 1.00 93.75 108 LEU A C 1
ATOM 816 O O . LEU A 1 108 ? -10.051 1.414 22.964 1.00 93.75 108 LEU A O 1
ATOM 820 N N . GLN A 1 109 ? -7.891 1.832 22.497 1.00 91.62 109 GLN A N 1
ATOM 821 C CA . GLN A 1 109 ? -7.513 2.076 23.893 1.00 91.62 109 GLN A CA 1
ATOM 822 C C . GLN A 1 109 ? -8.304 3.245 24.498 1.00 91.62 109 GLN A C 1
ATOM 824 O O . GLN A 1 109 ? -8.815 3.151 25.614 1.00 91.62 109 GLN A O 1
ATOM 829 N N . LEU A 1 110 ? -8.494 4.324 23.731 1.00 93.12 110 LEU A N 1
ATOM 830 C CA . LEU A 1 110 ? -9.312 5.463 24.160 1.00 93.12 110 LEU A CA 1
ATOM 831 C C . LEU A 1 110 ? -10.781 5.078 24.386 1.00 93.12 110 LEU A C 1
ATOM 833 O O . LEU A 1 110 ? -11.403 5.548 25.338 1.00 93.12 110 LEU A O 1
ATOM 837 N N . ARG A 1 111 ? -11.343 4.208 23.538 1.00 91.50 111 ARG A N 1
ATOM 838 C CA . ARG A 1 111 ? -12.721 3.715 23.693 1.00 91.50 111 ARG A CA 1
ATOM 839 C C . ARG A 1 111 ? -12.883 2.842 24.936 1.00 91.50 111 ARG A C 1
ATOM 841 O O . ARG A 1 111 ? -13.916 2.945 25.591 1.00 91.50 111 ARG A O 1
ATOM 848 N N . VAL A 1 112 ? -11.881 2.029 25.282 1.00 91.06 112 VAL A N 1
ATOM 849 C CA . VAL A 1 112 ? -11.882 1.236 26.525 1.00 91.06 112 VAL A CA 1
ATOM 850 C C . VAL A 1 112 ? -11.947 2.158 27.743 1.00 91.06 112 VAL A C 1
ATOM 852 O O . VAL A 1 112 ? -12.853 2.013 28.561 1.00 91.06 112 VAL A O 1
ATOM 855 N N . ALA A 1 113 ? -11.077 3.169 27.810 1.00 93.38 113 ALA A N 1
ATOM 856 C CA . ALA A 1 113 ? -11.096 4.147 28.901 1.00 93.38 113 ALA A CA 1
ATOM 857 C C . ALA A 1 113 ? -12.429 4.920 28.973 1.00 93.38 113 ALA A C 1
ATOM 859 O O . ALA A 1 113 ? -12.989 5.118 30.052 1.00 93.38 113 ALA A O 1
ATOM 860 N N . ALA A 1 114 ? -12.984 5.318 27.822 1.00 91.25 114 ALA A N 1
ATOM 861 C CA . ALA A 1 114 ? -14.285 5.982 27.765 1.00 91.25 114 ALA A CA 1
ATOM 862 C C . ALA A 1 114 ? -15.427 5.080 28.267 1.00 91.25 114 ALA A C 1
ATOM 864 O O . ALA A 1 114 ? -16.358 5.562 28.912 1.00 91.25 114 ALA A O 1
ATOM 865 N N . GLN A 1 115 ? -15.364 3.773 28.005 1.00 91.56 115 GLN A N 1
ATOM 866 C CA . GLN A 1 115 ? -16.353 2.823 28.506 1.00 91.56 115 GLN A CA 1
ATOM 867 C C . GLN A 1 115 ? -16.298 2.684 30.030 1.00 91.56 115 GLN A C 1
ATOM 869 O O . GLN A 1 115 ? -17.350 2.624 30.666 1.00 91.56 115 GLN A O 1
ATOM 874 N N . GLU A 1 116 ? -15.104 2.640 30.617 1.00 93.56 116 GLU A N 1
ATOM 875 C CA . GLU A 1 116 ? -14.938 2.585 32.073 1.00 93.56 116 GLU A CA 1
ATOM 876 C C . GLU A 1 116 ? -15.551 3.822 32.749 1.00 93.56 116 GLU A C 1
ATOM 878 O O . GLU A 1 116 ? -16.352 3.678 33.675 1.00 93.56 116 GLU A O 1
ATOM 883 N N . ASP A 1 117 ? -15.283 5.027 32.228 1.00 94.50 117 ASP A N 1
ATOM 884 C CA . ASP A 1 117 ? -15.902 6.264 32.732 1.00 94.50 117 ASP A CA 1
ATOM 885 C C . ASP A 1 117 ? -17.432 6.254 32.553 1.00 94.50 117 ASP A C 1
ATOM 887 O O . ASP A 1 117 ? -18.181 6.607 33.468 1.00 94.50 117 ASP A O 1
ATOM 891 N N . MET A 1 118 ? -17.931 5.782 31.404 1.00 94.44 118 MET A N 1
ATOM 892 C CA . MET A 1 118 ? -19.374 5.672 31.155 1.00 94.44 118 MET A CA 1
ATOM 893 C C . MET A 1 118 ? -20.068 4.714 32.129 1.00 94.44 118 MET A C 1
ATOM 895 O O . MET A 1 118 ? -21.172 5.014 32.590 1.00 94.44 118 MET A O 1
ATOM 899 N N . LEU A 1 119 ? -19.426 3.600 32.490 1.00 94.19 119 LEU A N 1
ATOM 900 C CA . LEU A 1 119 ? -19.939 2.666 33.495 1.00 94.19 119 LEU A CA 1
ATOM 901 C C . LEU A 1 119 ? -19.981 3.298 34.890 1.00 94.19 119 LEU A C 1
ATOM 903 O O . LEU A 1 119 ? -20.987 3.167 35.589 1.00 94.19 119 LEU A O 1
ATOM 907 N N . LEU A 1 120 ? -18.934 4.028 35.285 1.00 96.12 120 LEU A N 1
ATOM 908 C CA . LEU A 1 120 ? -18.902 4.740 36.567 1.00 96.12 120 LEU A CA 1
ATOM 909 C C . LEU A 1 120 ? -20.005 5.804 36.652 1.00 96.12 120 LEU A C 1
ATOM 911 O O . LEU A 1 120 ? -20.714 5.883 37.657 1.00 96.12 120 LEU A O 1
ATOM 915 N N . ARG A 1 121 ? -20.212 6.578 35.581 1.00 95.44 121 ARG A N 1
ATOM 916 C CA . ARG A 1 121 ? -21.278 7.591 35.509 1.00 95.44 121 ARG A CA 1
ATOM 917 C C . ARG A 1 121 ? -22.673 6.983 35.502 1.00 95.44 121 ARG A C 1
ATOM 919 O O . ARG A 1 121 ? -23.571 7.552 36.117 1.00 95.44 121 ARG A O 1
ATOM 926 N N . TYR A 1 122 ? -22.865 5.851 34.828 1.00 94.81 122 TYR A N 1
ATOM 927 C CA . TYR A 1 122 ? -24.125 5.111 34.866 1.00 94.81 122 TYR A CA 1
ATOM 928 C C . TYR A 1 122 ? -24.440 4.631 36.289 1.00 94.81 122 TYR A C 1
ATOM 930 O O . TYR A 1 122 ? -25.525 4.902 36.800 1.00 94.81 122 TYR A O 1
ATOM 938 N N . ASN A 1 123 ? -23.466 4.015 36.970 1.00 94.06 123 ASN A N 1
ATOM 939 C CA . ASN A 1 123 ? -23.613 3.573 38.361 1.00 94.06 123 ASN A CA 1
ATOM 940 C C . ASN A 1 123 ? -23.895 4.743 39.320 1.00 94.06 123 ASN A C 1
ATOM 942 O O . ASN A 1 123 ? -24.657 4.591 40.271 1.00 94.06 123 ASN A O 1
ATOM 946 N N . GLY A 1 124 ? -23.325 5.921 39.050 1.00 96.44 124 GLY A N 1
ATOM 947 C CA . GLY A 1 124 ? -23.606 7.162 39.775 1.00 96.44 124 GLY A CA 1
ATOM 948 C C . GLY A 1 124 ? -24.921 7.855 39.396 1.00 96.44 124 GLY A C 1
ATOM 949 O O . GLY A 1 124 ? -25.138 8.984 39.826 1.00 96.44 124 GLY A O 1
ATOM 950 N N . MET A 1 125 ? -25.776 7.232 38.573 1.00 95.00 125 MET A N 1
ATOM 951 C CA . MET A 1 125 ? -27.025 7.805 38.045 1.00 95.00 125 MET A CA 1
ATOM 952 C C . MET A 1 125 ? -26.844 9.107 37.231 1.00 95.00 125 MET A C 1
ATOM 954 O O . MET A 1 125 ? -27.795 9.863 37.044 1.00 95.00 125 MET A O 1
ATOM 958 N N . LEU A 1 126 ? -25.638 9.375 36.715 1.00 95.31 126 LEU A N 1
ATOM 959 C CA . LEU A 1 126 ? -25.310 10.552 35.894 1.00 95.31 126 LEU A CA 1
ATOM 960 C C . LEU A 1 126 ? -25.508 10.313 34.387 1.00 95.31 126 LEU A C 1
ATOM 962 O O . LEU A 1 126 ? -25.472 11.258 33.598 1.00 95.31 126 LEU A O 1
ATOM 966 N N . LYS A 1 127 ? -25.670 9.053 33.972 1.00 95.25 127 LYS A N 1
ATOM 967 C CA . LYS A 1 127 ? -25.896 8.633 32.581 1.00 95.25 127 LYS A CA 1
ATOM 968 C C . LYS A 1 127 ? -27.027 7.615 32.500 1.00 95.25 127 LYS A C 1
ATOM 970 O O . LYS A 1 127 ? -27.249 6.854 33.438 1.00 95.25 127 LYS A O 1
ATOM 975 N N . SER A 1 128 ? -27.733 7.602 31.373 1.00 93.62 128 SER A N 1
ATOM 976 C CA . SER A 1 128 ? -28.863 6.702 31.141 1.00 93.62 128 SER A CA 1
ATOM 977 C C . SER A 1 128 ? -28.427 5.365 30.535 1.00 93.62 128 SER A C 1
ATOM 979 O O . SER A 1 128 ? -27.372 5.251 29.910 1.00 93.62 128 SER A O 1
ATOM 981 N N . THR A 1 129 ? -29.281 4.346 30.647 1.00 92.88 129 THR A N 1
ATOM 982 C CA . THR A 1 129 ? -29.082 3.055 29.966 1.00 92.88 129 THR A CA 1
ATOM 983 C C . THR A 1 129 ? -29.005 3.210 28.440 1.00 92.88 129 THR A C 1
ATOM 985 O O . THR A 1 129 ? -28.293 2.458 27.779 1.00 92.88 129 THR A O 1
ATOM 988 N N . TRP A 1 130 ? -29.698 4.201 27.867 1.00 94.94 130 TRP A N 1
ATOM 989 C CA . TRP A 1 130 ? -29.637 4.492 26.431 1.00 94.94 130 TRP A CA 1
ATOM 990 C C . TRP A 1 130 ? -28.275 5.041 26.005 1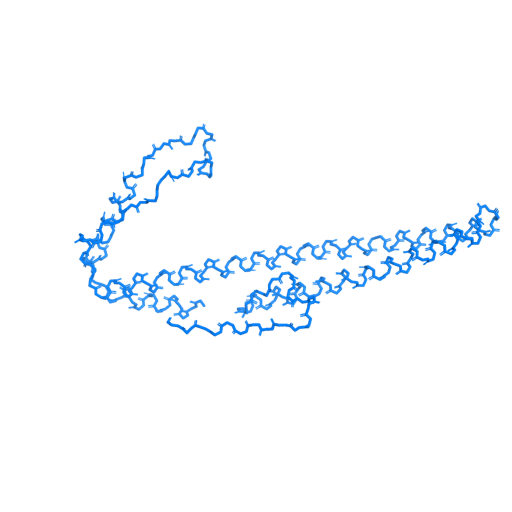.00 94.94 130 TRP A C 1
ATOM 992 O O . TRP A 1 130 ? -27.776 4.668 24.940 1.00 94.94 130 TRP A O 1
ATOM 1002 N N . ASP A 1 131 ? -27.643 5.862 26.848 1.00 92.44 131 ASP A N 1
ATOM 1003 C CA . ASP A 1 131 ? -26.272 6.322 26.613 1.00 92.44 131 ASP A CA 1
ATOM 1004 C C . ASP A 1 131 ? -25.302 5.135 26.611 1.00 92.44 131 ASP A C 1
ATOM 1006 O O . ASP A 1 131 ? -24.470 5.015 25.716 1.00 92.44 131 ASP A O 1
ATOM 1010 N N . LEU A 1 132 ? -25.463 4.208 27.563 1.00 90.75 132 LEU A N 1
ATOM 1011 C CA . LEU A 1 132 ? -24.645 2.996 27.657 1.00 90.75 132 LEU A CA 1
ATOM 1012 C C . LEU A 1 132 ? -24.801 2.102 26.419 1.00 90.75 132 LEU A C 1
ATOM 1014 O O . LEU A 1 132 ? -23.806 1.612 25.884 1.00 90.75 132 LEU A O 1
ATOM 1018 N N . LEU A 1 133 ? -26.029 1.932 25.917 1.00 93.31 133 LEU A N 1
ATOM 1019 C CA . LEU A 1 133 ? -26.285 1.183 24.684 1.00 93.31 133 LEU A CA 1
ATOM 1020 C C . LEU A 1 133 ? -25.657 1.860 23.458 1.00 93.31 133 LEU A C 1
ATOM 1022 O O . LEU A 1 133 ? -25.160 1.175 22.565 1.00 93.31 133 LEU A O 1
ATOM 1026 N N . THR A 1 134 ? -25.671 3.191 23.414 1.00 94.31 134 THR A N 1
ATOM 1027 C CA . THR A 1 134 ? -25.066 3.963 22.320 1.00 94.31 134 THR A CA 1
ATOM 1028 C C . THR A 1 134 ? -23.550 3.793 22.321 1.00 94.31 134 THR A C 1
ATOM 1030 O O . THR A 1 134 ? -22.987 3.370 21.315 1.00 94.31 134 THR A O 1
ATOM 1033 N N . THR A 1 135 ? -22.901 3.962 23.477 1.00 92.00 135 THR A N 1
ATOM 1034 C CA . THR A 1 135 ? -21.461 3.707 23.631 1.00 92.00 135 THR A CA 1
ATOM 1035 C C . THR A 1 135 ? -21.089 2.260 23.296 1.00 92.00 135 THR A C 1
ATOM 1037 O O . THR A 1 135 ? -20.062 2.022 22.663 1.00 92.00 135 THR A O 1
ATOM 1040 N N . ALA A 1 136 ? -21.922 1.281 23.664 1.00 91.25 136 ALA A N 1
ATOM 1041 C CA . ALA A 1 136 ? -21.687 -0.118 23.314 1.00 91.25 136 ALA A CA 1
ATOM 1042 C C . ALA A 1 136 ? -21.722 -0.356 21.791 1.00 91.25 136 ALA A C 1
ATOM 1044 O O . ALA A 1 136 ? -20.878 -1.082 21.268 1.00 91.25 136 ALA A O 1
ATOM 1045 N N . ARG A 1 137 ? -22.652 0.279 21.063 1.00 93.06 137 ARG A N 1
ATOM 1046 C CA . ARG A 1 137 ? -22.699 0.209 19.589 1.00 93.06 137 ARG A CA 1
ATOM 1047 C C . ARG A 1 137 ? -21.478 0.863 18.953 1.00 93.06 137 ARG A C 1
ATOM 1049 O O . ARG A 1 137 ? -20.875 0.264 18.064 1.00 93.06 137 ARG A O 1
ATOM 1056 N N . ASP A 1 138 ? -21.088 2.038 19.440 1.00 91.69 138 ASP A N 1
ATOM 1057 C CA . ASP A 1 138 ? -19.899 2.738 18.952 1.00 91.69 138 ASP A CA 1
ATOM 1058 C C . ASP A 1 138 ? -18.646 1.888 19.157 1.00 91.69 138 ASP A C 1
ATOM 1060 O O . ASP A 1 138 ? -17.812 1.788 18.258 1.00 91.69 138 ASP A O 1
ATOM 1064 N N . ARG A 1 139 ? -18.516 1.219 20.307 1.00 90.69 139 ARG A N 1
ATOM 1065 C CA . ARG A 1 139 ? -17.418 0.284 20.569 1.00 90.69 139 ARG A CA 1
ATOM 1066 C C . ARG A 1 139 ? -17.364 -0.831 19.529 1.00 90.69 139 ARG A C 1
ATOM 1068 O O . ARG A 1 139 ? -16.314 -0.999 18.919 1.00 90.69 139 ARG A O 1
ATOM 1075 N N . VAL A 1 140 ? -18.469 -1.544 19.301 1.00 93.69 140 VAL A N 1
ATOM 1076 C CA . VAL A 1 140 ? -18.511 -2.655 18.331 1.00 93.69 140 VAL A CA 1
ATOM 1077 C C . VAL A 1 140 ? -18.140 -2.173 16.926 1.00 93.69 140 VAL A C 1
ATOM 1079 O O . VAL A 1 140 ? -17.353 -2.823 16.244 1.00 93.69 140 VAL A O 1
ATOM 1082 N N . ALA A 1 141 ? -18.639 -1.005 16.509 1.00 92.38 141 ALA A N 1
ATOM 1083 C CA . ALA A 1 141 ? -18.271 -0.413 15.223 1.00 92.38 141 ALA A CA 1
ATOM 1084 C C . ALA A 1 141 ? -16.772 -0.057 15.146 1.00 92.38 141 ALA A C 1
ATOM 1086 O O . ALA A 1 141 ? -16.141 -0.249 14.110 1.00 92.38 141 ALA A O 1
ATOM 1087 N N . GLY A 1 142 ? -16.186 0.435 16.242 1.00 91.19 142 GLY A N 1
ATOM 1088 C CA . GLY A 1 142 ? -14.751 0.722 16.327 1.00 91.19 142 GLY A CA 1
ATOM 1089 C C . GLY A 1 142 ? -13.871 -0.520 16.302 1.00 91.19 142 GLY A C 1
ATOM 1090 O O . GLY A 1 142 ? -12.848 -0.524 15.627 1.00 91.19 142 GLY A O 1
ATOM 1091 N N . GLU A 1 143 ? -14.272 -1.570 17.018 1.00 93.94 143 GLU A N 1
ATOM 1092 C CA . GLU A 1 143 ? -13.591 -2.867 17.009 1.00 93.94 143 GLU A CA 1
ATOM 1093 C C . GLU A 1 143 ? -13.610 -3.482 15.608 1.00 93.94 143 GLU A C 1
ATOM 1095 O O . GLU A 1 143 ? -12.565 -3.914 15.124 1.00 93.94 143 GLU A O 1
ATOM 1100 N N . ALA A 1 144 ? -14.755 -3.443 14.920 1.00 93.69 144 ALA A N 1
ATOM 1101 C CA . ALA A 1 144 ? -14.858 -3.899 13.536 1.00 93.69 144 ALA A CA 1
ATOM 1102 C C . ALA A 1 144 ? -13.920 -3.113 12.602 1.00 93.69 144 ALA A C 1
ATOM 1104 O O . ALA A 1 144 ? -13.127 -3.720 11.883 1.00 93.69 144 ALA A O 1
ATOM 1105 N N . ALA A 1 145 ? -13.933 -1.778 12.678 1.00 90.69 145 ALA A N 1
ATOM 1106 C CA . ALA A 1 145 ? -13.058 -0.927 11.868 1.00 90.69 145 ALA A CA 1
ATOM 1107 C C . ALA A 1 145 ? -11.562 -1.177 12.139 1.00 90.69 145 ALA A C 1
ATOM 1109 O O . ALA A 1 145 ? -10.744 -1.122 11.223 1.00 90.69 145 ALA A O 1
ATOM 1110 N N . ALA A 1 146 ? -11.185 -1.486 13.382 1.00 92.44 146 ALA A N 1
ATOM 1111 C CA . ALA A 1 146 ? -9.803 -1.810 13.719 1.00 92.44 146 ALA A CA 1
ATOM 1112 C C . ALA A 1 146 ? -9.359 -3.169 13.160 1.00 92.44 146 ALA A C 1
ATOM 1114 O O . ALA A 1 146 ? -8.229 -3.301 12.686 1.00 92.44 146 ALA A O 1
ATOM 1115 N N . VAL A 1 147 ? -10.246 -4.168 13.168 1.00 94.81 147 VAL A N 1
ATOM 1116 C CA . VAL A 1 147 ? -9.986 -5.464 12.522 1.00 94.81 147 VAL A CA 1
ATOM 1117 C C . VAL A 1 147 ? -9.815 -5.291 11.012 1.00 94.81 147 VAL A C 1
ATOM 1119 O O . VAL A 1 147 ? -8.896 -5.876 10.435 1.00 94.81 147 VAL A O 1
ATOM 1122 N N . GLU A 1 148 ? -10.651 -4.469 10.375 1.00 93.31 148 GLU A N 1
ATOM 1123 C CA . GLU A 1 148 ? -10.524 -4.136 8.951 1.00 93.31 148 GLU A CA 1
ATOM 1124 C C . GLU A 1 148 ? -9.193 -3.434 8.649 1.00 93.31 148 GLU A C 1
ATOM 1126 O O . GLU A 1 148 ? -8.459 -3.883 7.770 1.00 93.31 148 GLU A O 1
ATOM 1131 N N . ALA A 1 149 ? -8.807 -2.426 9.438 1.00 94.69 149 ALA A N 1
ATOM 1132 C CA . ALA A 1 149 ? -7.534 -1.724 9.264 1.00 94.69 149 ALA A CA 1
ATOM 1133 C C . ALA A 1 149 ? -6.316 -2.659 9.398 1.00 94.69 149 ALA A C 1
ATOM 1135 O O . ALA A 1 149 ? -5.373 -2.581 8.608 1.00 94.69 149 ALA A O 1
ATOM 1136 N N . LEU A 1 150 ? -6.341 -3.588 10.362 1.00 95.25 150 LEU A N 1
ATOM 1137 C CA . LEU A 1 150 ? -5.289 -4.598 10.519 1.00 95.25 150 LEU A CA 1
ATOM 1138 C C . LEU A 1 150 ? -5.241 -5.564 9.334 1.00 95.25 150 LEU A C 1
ATOM 1140 O O . LEU A 1 150 ? -4.155 -5.887 8.848 1.00 95.25 150 LEU A O 1
ATOM 1144 N N . ARG A 1 151 ? -6.400 -6.025 8.851 1.00 95.31 151 ARG A N 1
ATOM 1145 C CA . ARG A 1 151 ? -6.481 -6.856 7.643 1.00 95.31 151 ARG A CA 1
ATOM 1146 C C . ARG A 1 151 ? -5.845 -6.131 6.460 1.00 95.31 151 ARG A C 1
ATOM 1148 O O . ARG A 1 151 ? -4.996 -6.713 5.787 1.00 95.31 151 ARG A O 1
ATOM 1155 N N . ASP A 1 152 ? -6.224 -4.882 6.228 1.00 93.12 152 ASP A N 1
ATOM 1156 C CA . ASP A 1 152 ? -5.745 -4.099 5.091 1.00 93.12 152 ASP A CA 1
ATOM 1157 C C . ASP A 1 152 ? -4.235 -3.842 5.176 1.00 93.12 152 ASP A C 1
ATOM 1159 O O . ASP A 1 152 ? -3.533 -3.954 4.168 1.00 93.12 152 ASP A O 1
ATOM 1163 N N . PHE A 1 153 ? -3.701 -3.619 6.382 1.00 95.62 153 PHE A N 1
ATOM 1164 C CA . PHE A 1 153 ? -2.258 -3.568 6.623 1.00 95.62 153 PHE A CA 1
ATOM 1165 C C . PHE A 1 153 ? -1.550 -4.861 6.206 1.00 95.62 153 PHE A C 1
ATOM 1167 O O . PHE A 1 153 ? -0.573 -4.815 5.451 1.00 95.62 153 PHE A O 1
ATOM 1174 N N . TRP A 1 154 ? -2.039 -6.022 6.648 1.00 95.50 154 TRP A N 1
ATOM 1175 C CA . TRP A 1 154 ? -1.416 -7.304 6.306 1.00 95.50 154 TRP A CA 1
ATOM 1176 C C . TRP A 1 154 ? -1.498 -7.614 4.810 1.00 95.50 154 TRP A C 1
ATOM 1178 O O . TRP A 1 154 ? -0.547 -8.151 4.237 1.00 95.50 154 TRP A O 1
ATOM 1188 N N . LEU A 1 155 ? -2.592 -7.226 4.154 1.00 93.69 155 LEU A N 1
ATOM 1189 C CA . LEU A 1 155 ? -2.729 -7.340 2.703 1.00 93.69 155 LEU A CA 1
ATOM 1190 C C . LEU A 1 155 ? -1.740 -6.430 1.967 1.00 93.69 155 LEU A C 1
ATOM 1192 O O . LEU A 1 155 ? -1.060 -6.885 1.044 1.00 93.69 155 LEU A O 1
ATOM 1196 N N . ALA A 1 156 ? -1.606 -5.173 2.393 1.00 93.81 156 ALA A N 1
ATOM 1197 C CA . ALA A 1 156 ? -0.648 -4.236 1.813 1.00 93.81 156 ALA A CA 1
ATOM 1198 C C . ALA A 1 156 ? 0.802 -4.704 2.021 1.00 93.81 156 ALA A C 1
ATOM 1200 O O . ALA A 1 156 ? 1.621 -4.613 1.104 1.00 93.81 156 ALA A O 1
ATOM 1201 N N . HIS A 1 157 ? 1.109 -5.279 3.187 1.00 94.62 157 HIS A N 1
ATOM 1202 C CA . HIS A 1 157 ? 2.402 -5.898 3.462 1.00 94.62 157 HIS A CA 1
ATOM 1203 C C . HIS A 1 157 ? 2.686 -7.062 2.503 1.00 94.62 157 HIS A C 1
ATOM 1205 O O . HIS A 1 157 ? 3.742 -7.091 1.873 1.00 94.62 157 HIS A O 1
ATOM 1211 N N . ALA A 1 158 ? 1.741 -7.993 2.339 1.00 93.88 158 ALA A N 1
ATOM 1212 C CA . ALA A 1 158 ? 1.897 -9.125 1.427 1.00 93.88 158 ALA A CA 1
ATOM 1213 C C . ALA A 1 158 ? 2.073 -8.679 -0.036 1.00 93.88 158 ALA A C 1
ATOM 1215 O O . ALA A 1 158 ? 2.915 -9.227 -0.747 1.00 93.88 158 ALA A O 1
ATOM 1216 N N . ASN A 1 159 ? 1.334 -7.654 -0.473 1.00 92.12 159 ASN A N 1
ATOM 1217 C CA . ASN A 1 159 ? 1.469 -7.080 -1.814 1.00 92.12 159 ASN A CA 1
ATOM 1218 C C . ASN A 1 159 ? 2.864 -6.463 -2.019 1.00 92.12 159 ASN A C 1
ATOM 1220 O O . ASN A 1 159 ? 3.522 -6.742 -3.019 1.00 92.12 159 ASN A O 1
ATOM 1224 N N . LEU A 1 160 ? 3.373 -5.703 -1.042 1.00 94.38 160 LEU A N 1
ATOM 1225 C CA . LEU A 1 160 ? 4.735 -5.166 -1.093 1.00 94.38 160 LEU A CA 1
ATOM 1226 C C . LEU A 1 160 ? 5.783 -6.283 -1.203 1.00 94.38 160 LEU A C 1
ATOM 1228 O O . LEU A 1 160 ? 6.673 -6.194 -2.048 1.00 94.38 160 LEU A O 1
ATOM 1232 N N . GLN A 1 161 ? 5.663 -7.352 -0.409 1.00 94.69 161 GLN A N 1
ATOM 1233 C CA . GLN A 1 161 ? 6.573 -8.501 -0.502 1.00 94.69 161 GLN A CA 1
ATOM 1234 C C . GLN A 1 161 ? 6.498 -9.186 -1.873 1.00 94.69 161 GLN A C 1
ATOM 1236 O O . GLN A 1 161 ? 7.533 -9.532 -2.443 1.00 94.69 161 GLN A O 1
ATOM 1241 N N . ALA A 1 162 ? 5.297 -9.337 -2.438 1.00 92.00 162 ALA A N 1
ATOM 1242 C CA . ALA A 1 162 ? 5.112 -9.917 -3.765 1.00 92.00 162 ALA A CA 1
ATOM 1243 C C . ALA A 1 162 ? 5.793 -9.078 -4.857 1.00 92.00 162 ALA A C 1
ATOM 1245 O O . ALA A 1 162 ? 6.517 -9.628 -5.687 1.00 92.00 162 ALA A O 1
ATOM 1246 N N . VAL A 1 163 ? 5.631 -7.752 -4.828 1.00 92.94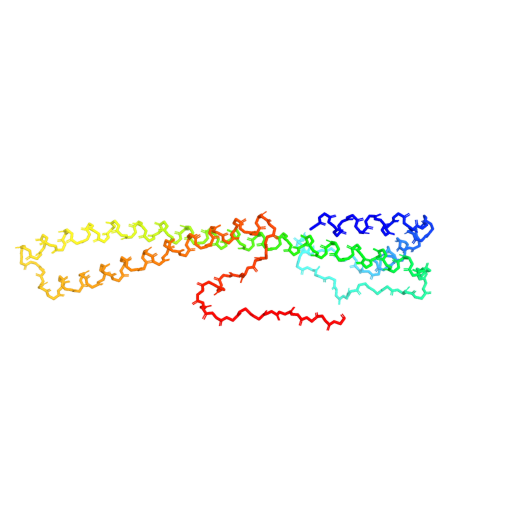 163 VAL A N 1
ATOM 1247 C CA . VAL A 1 163 ? 6.273 -6.842 -5.791 1.00 92.94 163 VAL A CA 1
ATOM 1248 C C . VAL A 1 163 ? 7.797 -6.862 -5.645 1.00 92.94 163 VAL A C 1
ATOM 1250 O O . VAL A 1 163 ? 8.513 -6.905 -6.646 1.00 92.94 163 VAL A O 1
ATOM 1253 N N . LEU A 1 164 ? 8.317 -6.894 -4.414 1.00 92.69 164 LEU A N 1
ATOM 1254 C CA . LEU A 1 164 ? 9.758 -7.021 -4.161 1.00 92.69 164 LEU A CA 1
ATOM 1255 C C . LEU A 1 164 ? 10.323 -8.364 -4.649 1.00 92.69 164 LEU A C 1
ATOM 1257 O O . LEU A 1 164 ? 11.455 -8.410 -5.127 1.00 92.69 164 LEU A O 1
ATOM 1261 N N . ALA A 1 165 ? 9.526 -9.433 -4.601 1.00 91.75 165 ALA A N 1
ATOM 1262 C CA . ALA A 1 165 ? 9.865 -10.735 -5.176 1.00 91.75 165 ALA A CA 1
ATOM 1263 C C . ALA A 1 165 ? 9.759 -10.779 -6.717 1.00 91.75 165 ALA A C 1
ATOM 1265 O O . ALA A 1 165 ? 10.057 -11.808 -7.324 1.00 91.75 165 ALA A O 1
ATOM 1266 N N . GLY A 1 166 ? 9.370 -9.674 -7.365 1.00 86.44 166 GLY A N 1
ATOM 1267 C CA . GLY A 1 166 ? 9.233 -9.567 -8.819 1.00 86.44 166 GLY A CA 1
ATOM 1268 C C . GLY A 1 166 ? 7.848 -9.928 -9.357 1.00 86.44 166 GLY A C 1
ATOM 1269 O O . GLY A 1 166 ? 7.710 -10.110 -10.566 1.00 86.44 166 GLY A O 1
ATOM 1270 N N . GLY A 1 167 ? 6.845 -10.043 -8.485 1.00 86.75 167 GLY A N 1
ATOM 1271 C CA . GLY A 1 167 ? 5.443 -10.148 -8.873 1.00 86.75 167 GLY A CA 1
ATOM 1272 C C . GLY A 1 167 ? 4.875 -8.823 -9.384 1.00 86.75 167 GLY A C 1
ATOM 1273 O O . GLY A 1 167 ? 5.437 -7.747 -9.161 1.00 86.75 167 GLY A O 1
ATOM 1274 N N . ASP A 1 168 ? 3.736 -8.905 -10.065 1.00 82.50 168 ASP A N 1
ATOM 1275 C CA . ASP A 1 168 ? 3.015 -7.717 -10.511 1.00 82.50 168 ASP A CA 1
ATOM 1276 C C . ASP A 1 168 ? 2.327 -7.014 -9.340 1.00 82.50 168 ASP A C 1
ATOM 1278 O O . ASP A 1 168 ? 1.803 -7.643 -8.418 1.00 82.50 168 ASP A O 1
ATOM 1282 N N . TYR A 1 169 ? 2.299 -5.683 -9.402 1.00 83.62 169 TYR A N 1
ATOM 1283 C CA . TYR A 1 169 ? 1.514 -4.886 -8.473 1.00 83.62 169 TYR A CA 1
ATOM 1284 C C . TYR A 1 169 ? 0.047 -4.940 -8.886 1.00 83.62 169 TYR A C 1
ATOM 1286 O O . TYR A 1 169 ? -0.321 -4.483 -9.966 1.00 83.62 169 TYR A O 1
ATOM 1294 N N . SER A 1 170 ? -0.793 -5.501 -8.019 1.00 76.06 170 SER A N 1
ATOM 1295 C CA . SER A 1 170 ? -2.229 -5.643 -8.288 1.00 76.06 170 SER A CA 1
ATOM 1296 C C . SER A 1 170 ? -3.042 -4.370 -8.006 1.00 76.06 170 SER A C 1
ATOM 1298 O O . SER A 1 170 ? -4.228 -4.331 -8.310 1.00 76.06 170 SER A O 1
ATOM 1300 N N . GLY A 1 171 ? -2.423 -3.302 -7.492 1.00 72.69 171 GLY A N 1
ATOM 1301 C CA . GLY A 1 171 ? -3.133 -2.088 -7.086 1.00 72.69 171 GLY A CA 1
ATOM 1302 C C . GLY A 1 171 ? -3.691 -2.154 -5.656 1.00 72.69 171 GLY A C 1
ATOM 1303 O O . GLY A 1 171 ? -3.627 -3.204 -5.012 1.00 72.69 171 GLY A O 1
ATOM 1304 N N . PRO A 1 172 ? -4.229 -1.031 -5.143 1.00 61.12 172 PRO A N 1
ATOM 1305 C CA . PRO A 1 172 ? -4.803 -0.956 -3.799 1.00 61.12 172 PRO A CA 1
ATOM 1306 C C . PRO A 1 172 ? -6.159 -1.682 -3.682 1.00 61.12 172 PRO A C 1
ATOM 1308 O O . PRO A 1 172 ? -6.452 -2.241 -2.629 1.00 61.12 172 PRO A O 1
ATOM 1311 N N . ASP A 1 173 ? -6.941 -1.752 -4.769 1.00 58.22 173 ASP A N 1
ATOM 1312 C CA . ASP A 1 173 ? -8.331 -2.252 -4.759 1.00 58.22 173 ASP A CA 1
ATOM 1313 C C . ASP A 1 173 ? -8.497 -3.728 -5.160 1.00 58.22 173 ASP A C 1
ATOM 1315 O O . ASP A 1 173 ? -9.557 -4.324 -4.944 1.00 58.22 173 ASP A O 1
ATOM 1319 N N . ALA A 1 174 ? -7.466 -4.366 -5.723 1.00 53.06 174 ALA A N 1
ATOM 1320 C CA . ALA A 1 174 ? -7.575 -5.737 -6.241 1.00 53.06 174 ALA A CA 1
ATOM 1321 C C . ALA A 1 174 ? -7.809 -6.811 -5.164 1.00 53.06 174 ALA A C 1
ATOM 1323 O O . ALA A 1 174 ? -7.969 -7.988 -5.489 1.00 53.06 174 ALA A O 1
ATOM 1324 N N . ILE A 1 175 ? -7.848 -6.430 -3.887 1.00 49.00 175 ILE A N 1
ATOM 1325 C CA . ILE A 1 175 ? -7.983 -7.356 -2.757 1.00 49.00 175 ILE A CA 1
ATOM 1326 C C . ILE A 1 175 ? -9.297 -7.124 -1.973 1.00 49.00 175 ILE A C 1
ATOM 1328 O O . ILE A 1 175 ? -9.516 -7.697 -0.903 1.00 49.00 175 ILE A O 1
ATOM 1332 N N . GLY A 1 176 ? -10.217 -6.328 -2.538 1.00 42.34 176 GLY A N 1
ATOM 1333 C CA . GLY A 1 176 ? -11.584 -6.124 -2.032 1.00 42.34 176 GLY A CA 1
ATOM 1334 C C . GLY A 1 176 ? -12.692 -6.773 -2.871 1.00 42.34 176 GLY A C 1
ATOM 1335 O O . GLY A 1 176 ? -13.792 -6.985 -2.370 1.00 42.34 176 GLY A O 1
ATOM 1336 N N . THR A 1 177 ? -12.422 -7.149 -4.123 1.00 31.33 177 THR A N 1
ATOM 1337 C CA . THR A 1 177 ? -13.399 -7.822 -4.993 1.00 31.33 177 THR A CA 1
ATOM 1338 C C . THR A 1 177 ? -12.918 -9.223 -5.346 1.00 31.33 177 THR A C 1
ATOM 1340 O O . THR A 1 177 ? -12.054 -9.440 -6.194 1.00 31.33 177 THR A O 1
ATOM 1343 N N . GLY A 1 178 ? -13.497 -10.221 -4.677 1.00 37.09 178 GLY A N 1
ATOM 1344 C CA . GLY A 1 178 ? -13.432 -11.594 -5.152 1.00 37.09 178 GLY A CA 1
ATOM 1345 C C . GLY A 1 178 ? -14.060 -11.679 -6.543 1.00 37.09 178 GLY A C 1
ATOM 1346 O O . GLY A 1 178 ? -15.277 -11.701 -6.663 1.00 37.09 178 GLY A O 1
ATOM 1347 N N . GLY A 1 179 ? -13.226 -11.732 -7.582 1.00 35.88 179 GLY A N 1
ATOM 1348 C CA . GLY A 1 179 ? -13.640 -12.098 -8.935 1.00 35.88 179 GLY A CA 1
ATOM 1349 C C . GLY A 1 179 ? -13.553 -10.982 -9.972 1.00 35.88 179 GLY A C 1
ATOM 1350 O O . GLY A 1 179 ? -14.549 -10.347 -10.277 1.00 35.88 179 GLY A O 1
ATOM 1351 N N . ALA A 1 180 ? -12.374 -10.831 -10.578 1.00 33.28 180 ALA A N 1
ATOM 1352 C CA . ALA A 1 180 ? -12.189 -10.684 -12.028 1.00 33.28 180 ALA A CA 1
ATOM 1353 C C . ALA A 1 180 ? -10.686 -10.563 -12.319 1.00 33.28 180 ALA A C 1
ATOM 1355 O O . ALA A 1 180 ? -10.144 -9.479 -12.523 1.00 33.28 180 ALA A O 1
ATOM 1356 N N . ARG A 1 181 ? -9.986 -11.704 -12.344 1.00 36.53 181 ARG A N 1
ATOM 1357 C CA . ARG A 1 181 ? -8.706 -11.784 -13.055 1.00 36.53 181 ARG A CA 1
ATOM 1358 C C . ARG A 1 181 ? -9.024 -11.682 -14.541 1.00 36.53 181 ARG A C 1
ATOM 1360 O O . ARG A 1 181 ? -9.253 -12.698 -15.194 1.00 36.53 181 ARG A O 1
ATOM 1367 N N . ASN A 1 182 ? -9.043 -10.466 -15.069 1.00 36.34 182 ASN A N 1
ATOM 1368 C CA . ASN A 1 182 ? -8.981 -10.277 -16.507 1.00 36.34 182 ASN A CA 1
ATOM 1369 C C . ASN A 1 182 ? -7.542 -10.556 -16.920 1.00 36.34 182 ASN A C 1
ATOM 1371 O O . ASN A 1 182 ? -6.653 -9.714 -16.836 1.00 36.34 182 ASN A O 1
ATOM 1375 N N . ASN A 1 183 ? -7.340 -11.809 -17.304 1.00 44.94 183 ASN A N 1
ATOM 1376 C CA . ASN A 1 183 ? -6.215 -12.272 -18.081 1.00 44.94 183 ASN A CA 1
ATOM 1377 C C . ASN A 1 183 ? -6.167 -11.431 -19.366 1.00 44.94 183 ASN A C 1
ATOM 1379 O O . ASN A 1 183 ? -6.874 -11.724 -20.329 1.00 44.94 183 ASN A O 1
ATOM 1383 N N . ALA A 1 184 ? -5.386 -10.352 -19.368 1.00 38.22 184 ALA A N 1
ATOM 1384 C CA . ALA A 1 184 ? -5.079 -9.607 -20.580 1.00 38.22 184 ALA A CA 1
ATOM 1385 C C . ALA A 1 184 ? -4.002 -10.372 -21.361 1.00 38.22 184 ALA A C 1
ATOM 1387 O O . ALA A 1 184 ? -2.846 -9.969 -21.452 1.00 38.22 184 ALA A O 1
ATOM 1388 N N . GLY A 1 185 ? -4.413 -11.515 -21.909 1.00 41.00 185 GLY A N 1
ATOM 1389 C CA . GLY A 1 185 ? -3.812 -12.054 -23.112 1.00 41.00 185 GLY A CA 1
ATOM 1390 C C . GLY A 1 185 ? -4.231 -11.184 -24.295 1.00 41.00 185 GLY A C 1
ATOM 1391 O O . GLY A 1 185 ? -5.407 -11.105 -24.633 1.00 41.00 185 GLY A O 1
ATOM 1392 N N . GLY A 1 186 ? -3.250 -10.545 -24.916 1.00 31.34 186 GLY A N 1
ATOM 1393 C CA . GLY A 1 186 ? -3.318 -9.924 -26.235 1.00 31.34 186 GLY A CA 1
ATOM 1394 C C . GLY A 1 186 ? -1.869 -9.641 -26.626 1.00 31.34 186 GLY A C 1
ATOM 1395 O O . GLY A 1 186 ? -1.241 -8.789 -26.017 1.00 31.34 186 GLY A O 1
ATOM 1396 N N . GLY A 1 187 ? -1.203 -10.399 -27.494 1.00 33.84 187 GLY A N 1
ATOM 1397 C CA . GLY A 1 187 ? -1.744 -11.014 -28.695 1.00 33.84 187 GLY A CA 1
ATOM 1398 C C . GLY A 1 187 ? -1.916 -9.939 -29.759 1.00 33.84 187 GLY A C 1
ATOM 1399 O O . GLY A 1 187 ? -3.051 -9.600 -30.051 1.00 33.84 187 GLY A O 1
ATOM 1400 N N . HIS A 1 188 ? -0.798 -9.362 -30.217 1.00 32.34 188 HIS A N 1
ATOM 1401 C CA . HIS A 1 188 ? -0.443 -8.997 -31.596 1.00 32.34 188 HIS A CA 1
ATOM 1402 C C . HIS A 1 188 ? 1.015 -8.521 -31.627 1.00 32.34 188 HIS A C 1
ATOM 1404 O O . HIS A 1 188 ? 1.408 -7.753 -30.719 1.00 32.34 188 HIS A O 1
#

Secondary structure (DSSP, 8-state):
-HHHHHHHHHHHHTS-HHHHHHHHHHHHHHHTTS--PPPTTS-TTS---SSPPP--GGG----HHHHHHHHHHHHHHHHHHHHHHHHHHHHHHHHHHHHHHHHHHHHHHHHHHHHHHHHHHHHTTSS-HHHHHHHHHHHHHHHHHHHHHHHHHHHHHHHHHHHHTTPPP--SSTTT-S----------